Protein AF-A0A1X6WP82-F1 (afdb_monomer)

Mean predicted aligned error: 12.22 Å

Structure (mmCIF, N/CA/C/O backbone):
data_AF-A0A1X6WP82-F1
#
_entry.id   AF-A0A1X6WP82-F1
#
loop_
_atom_site.group_PDB
_atom_site.id
_atom_site.type_symbol
_atom_site.label_atom_id
_atom_site.label_alt_id
_atom_site.label_comp_id
_atom_site.label_asym_id
_atom_site.label_entity_id
_atom_site.label_seq_id
_atom_site.pdbx_PDB_ins_code
_atom_site.Cartn_x
_atom_site.Cartn_y
_atom_site.Cartn_z
_atom_site.occupancy
_atom_site.B_iso_or_equiv
_atom_site.auth_seq_id
_atom_site.auth_comp_id
_atom_site.auth_asym_id
_atom_site.auth_atom_id
_atom_site.pdbx_PDB_model_num
ATOM 1 N N . MET A 1 1 ? 28.781 9.085 -20.120 1.00 77.88 1 MET A N 1
ATOM 2 C CA . MET A 1 1 ? 27.507 8.474 -20.539 1.00 77.88 1 MET A CA 1
ATOM 3 C C . MET A 1 1 ? 26.398 9.202 -19.806 1.00 77.88 1 MET A C 1
ATOM 5 O O . MET A 1 1 ? 26.556 9.414 -18.608 1.00 77.88 1 MET A O 1
ATOM 9 N N . LYS A 1 2 ? 25.353 9.661 -20.494 1.00 87.56 2 LYS A N 1
ATOM 10 C CA . LYS A 1 2 ? 24.153 10.201 -19.834 1.00 87.56 2 LYS A CA 1
ATOM 11 C C . LYS A 1 2 ? 23.010 9.224 -20.056 1.00 87.56 2 LYS A C 1
ATOM 13 O O . LYS A 1 2 ? 22.835 8.754 -21.174 1.00 87.56 2 LYS A O 1
ATOM 18 N N . LEU A 1 3 ? 22.269 8.930 -18.998 1.00 92.25 3 LEU A N 1
ATOM 19 C CA . LEU A 1 3 ? 21.098 8.065 -19.050 1.00 92.25 3 LEU A CA 1
ATOM 20 C C . LEU A 1 3 ? 19.839 8.926 -18.975 1.00 92.25 3 LEU A C 1
ATOM 22 O O . LEU A 1 3 ? 19.787 9.887 -18.201 1.00 92.25 3 LEU A O 1
ATOM 26 N N . LYS A 1 4 ? 18.845 8.594 -19.793 1.00 92.31 4 LYS A N 1
ATOM 27 C CA . LYS A 1 4 ? 17.524 9.230 -19.809 1.00 92.31 4 LYS A CA 1
ATOM 28 C C . LYS A 1 4 ? 16.457 8.156 -19.910 1.00 92.31 4 LYS A C 1
ATOM 30 O O . LYS A 1 4 ? 16.670 7.136 -20.554 1.00 92.31 4 LYS A O 1
ATOM 35 N N . THR A 1 5 ? 15.304 8.398 -19.305 1.00 92.00 5 THR A N 1
ATOM 36 C CA . THR A 1 5 ? 14.155 7.500 -19.409 1.00 92.00 5 THR A CA 1
ATOM 37 C C . THR A 1 5 ? 13.011 8.183 -20.140 1.00 92.00 5 THR A C 1
ATOM 39 O O . THR A 1 5 ? 12.811 9.393 -20.021 1.00 92.00 5 THR A O 1
ATOM 42 N N . TYR A 1 6 ? 12.269 7.399 -20.913 1.00 88.19 6 TYR A N 1
ATOM 43 C CA . TYR A 1 6 ? 11.147 7.856 -21.720 1.00 88.19 6 TYR A CA 1
ATOM 44 C C . TYR A 1 6 ? 9.951 6.928 -21.519 1.00 88.19 6 TYR A C 1
ATOM 46 O O . TYR A 1 6 ? 10.107 5.720 -21.328 1.00 88.19 6 TYR A O 1
ATOM 54 N N . ASP A 1 7 ? 8.749 7.492 -21.593 1.00 84.00 7 ASP A N 1
ATOM 55 C CA . ASP A 1 7 ? 7.521 6.701 -21.579 1.00 84.00 7 ASP A CA 1
ATOM 56 C C . ASP A 1 7 ? 7.390 5.867 -22.861 1.00 84.00 7 ASP A C 1
ATOM 58 O O . ASP A 1 7 ? 7.925 6.214 -23.921 1.00 84.00 7 ASP A O 1
ATOM 62 N N . LEU A 1 8 ? 6.634 4.774 -22.771 1.00 82.56 8 LEU A N 1
ATOM 63 C CA . LEU A 1 8 ? 6.341 3.918 -23.918 1.00 82.56 8 LEU A CA 1
ATOM 64 C C . LEU A 1 8 ? 5.701 4.720 -25.064 1.00 82.56 8 LEU A C 1
ATOM 66 O O . LEU A 1 8 ? 4.916 5.646 -24.847 1.00 82.56 8 LEU A O 1
ATOM 70 N N . GLY A 1 9 ? 6.050 4.363 -26.301 1.00 82.94 9 GLY A N 1
ATOM 71 C CA . GLY A 1 9 ? 5.547 5.014 -27.515 1.00 82.94 9 GLY A CA 1
ATOM 72 C C . GLY A 1 9 ? 6.173 6.378 -27.834 1.00 82.94 9 GLY A C 1
ATOM 73 O O . GLY A 1 9 ? 5.810 6.982 -28.842 1.00 82.94 9 GLY A O 1
ATOM 74 N N . LYS A 1 10 ? 7.108 6.884 -27.015 1.00 88.69 10 LYS A N 1
ATOM 75 C CA . LYS A 1 10 ? 7.891 8.092 -27.345 1.00 88.69 10 LYS A CA 1
ATOM 76 C C . LYS A 1 10 ? 8.980 7.836 -28.381 1.00 88.69 10 LYS A C 1
ATOM 78 O O . LYS A 1 10 ? 9.313 8.750 -29.128 1.00 88.69 10 LYS A O 1
ATOM 83 N N . ILE A 1 11 ? 9.508 6.618 -28.407 1.00 93.94 11 ILE A N 1
ATOM 84 C CA . ILE A 1 11 ? 10.485 6.132 -29.379 1.00 93.94 11 ILE A CA 1
ATOM 85 C C . ILE A 1 11 ? 9.816 4.995 -30.156 1.00 93.94 11 ILE A C 1
ATOM 87 O O . ILE A 1 11 ? 9.075 4.203 -29.568 1.00 93.94 11 ILE A O 1
ATOM 91 N N . SER A 1 12 ? 10.016 4.968 -31.472 1.00 93.81 12 SER A N 1
ATOM 92 C CA . SER A 1 12 ? 9.455 3.927 -32.343 1.00 93.81 12 SER A CA 1
ATOM 93 C C . SER A 1 12 ? 10.158 2.583 -32.122 1.00 93.81 12 SER 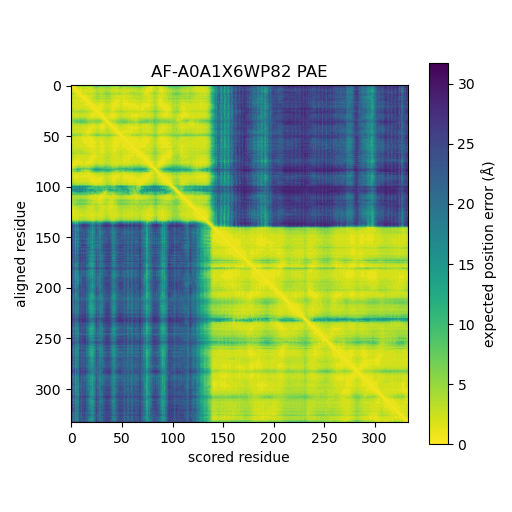A C 1
ATOM 95 O O . SER A 1 12 ? 11.323 2.565 -31.725 1.00 93.81 12 SER A O 1
ATOM 97 N N . ASP A 1 13 ? 9.464 1.464 -32.361 1.00 93.38 13 ASP A N 1
ATOM 98 C CA . ASP A 1 13 ? 10.031 0.122 -32.150 1.00 93.38 13 ASP A CA 1
ATOM 99 C C . ASP A 1 13 ? 11.318 -0.071 -32.959 1.00 93.38 13 ASP A C 1
ATOM 101 O O . ASP A 1 13 ? 12.290 -0.619 -32.451 1.00 93.38 13 ASP A O 1
ATOM 105 N N . GLU A 1 14 ? 11.366 0.456 -34.182 1.00 93.44 14 GLU A N 1
ATOM 106 C CA . GLU A 1 14 ? 12.491 0.348 -35.115 1.00 93.44 14 GLU A CA 1
ATOM 107 C C . GLU A 1 14 ? 13.781 1.007 -34.602 1.00 93.44 14 GLU A C 1
ATOM 109 O O . GLU A 1 14 ? 14.867 0.705 -35.093 1.00 93.44 14 GLU A O 1
ATOM 114 N N . GLN A 1 15 ? 13.678 1.908 -33.622 1.00 94.94 15 GLN A N 1
ATOM 115 C CA . GLN A 1 15 ? 14.822 2.576 -32.996 1.00 94.94 15 GLN A CA 1
ATOM 116 C C . GLN A 1 15 ? 15.323 1.856 -31.736 1.00 94.94 15 GLN A C 1
ATOM 118 O O . GLN A 1 15 ? 16.349 2.252 -31.183 1.00 94.94 15 GLN A O 1
ATOM 123 N N . LEU A 1 16 ? 14.607 0.835 -31.259 1.00 96.56 16 LEU A N 1
ATOM 124 C CA . LEU A 1 16 ? 14.968 0.073 -30.068 1.00 96.56 16 LEU A CA 1
ATOM 125 C C . LEU A 1 16 ? 15.900 -1.077 -30.456 1.00 96.56 16 LEU A C 1
ATOM 127 O O . LEU A 1 16 ? 15.532 -1.944 -31.251 1.00 96.56 16 LEU A O 1
ATOM 131 N N . ILE A 1 17 ? 17.105 -1.076 -29.883 1.00 96.44 17 ILE A N 1
ATOM 132 C CA . ILE A 1 17 ? 18.195 -1.983 -30.283 1.00 96.44 17 ILE A CA 1
ATOM 133 C C . ILE A 1 17 ? 18.576 -3.010 -29.213 1.00 96.44 17 ILE A C 1
ATOM 135 O O . ILE A 1 17 ? 19.392 -3.892 -29.480 1.00 96.44 17 ILE A O 1
ATOM 139 N N . ILE A 1 18 ? 18.044 -2.876 -27.996 1.00 96.25 18 ILE A N 1
ATOM 140 C CA . ILE A 1 18 ? 18.367 -3.745 -26.860 1.00 96.25 18 ILE A CA 1
ATOM 141 C C . ILE A 1 18 ? 17.155 -3.912 -25.937 1.00 96.25 18 ILE A C 1
ATOM 143 O O . ILE A 1 18 ? 16.462 -2.939 -25.615 1.00 96.25 18 ILE A O 1
ATOM 147 N N . ALA A 1 19 ? 16.893 -5.143 -25.510 1.00 97.75 19 ALA A N 1
ATOM 148 C CA . ALA A 1 19 ? 15.897 -5.463 -24.498 1.00 97.75 19 ALA A CA 1
ATOM 149 C C . ALA A 1 19 ? 16.577 -5.682 -23.142 1.00 97.75 19 ALA A C 1
ATOM 151 O O . ALA A 1 19 ? 17.618 -6.320 -23.056 1.00 97.75 19 ALA A O 1
ATOM 152 N N . MET A 1 20 ? 15.982 -5.159 -22.072 1.00 97.94 20 MET A N 1
ATOM 153 C CA . MET A 1 20 ? 16.449 -5.339 -20.695 1.00 97.94 20 MET A CA 1
ATOM 154 C C . MET A 1 20 ? 15.287 -5.846 -19.847 1.00 97.94 20 MET A C 1
ATOM 156 O O . MET A 1 20 ? 14.245 -5.192 -19.785 1.00 97.94 20 MET A O 1
ATOM 160 N N . ILE A 1 21 ? 15.432 -6.989 -19.186 1.00 98.12 21 ILE A N 1
ATOM 161 C CA . ILE A 1 21 ? 14.313 -7.681 -18.549 1.00 98.12 21 ILE A CA 1
ATOM 162 C C . ILE A 1 21 ? 14.526 -7.757 -17.042 1.00 98.12 21 ILE A C 1
ATOM 164 O O . ILE A 1 21 ? 15.330 -8.528 -16.534 1.00 98.12 21 ILE A O 1
ATOM 168 N N . VAL A 1 22 ? 13.732 -7.001 -16.291 1.00 96.31 22 VAL A N 1
ATOM 169 C CA . VAL A 1 22 ? 13.644 -7.150 -14.838 1.00 96.31 22 VAL A CA 1
ATOM 170 C C . VAL A 1 22 ? 12.752 -8.352 -14.552 1.00 96.31 22 VAL A C 1
ATOM 172 O O . VAL A 1 22 ? 11.529 -8.268 -14.659 1.00 96.31 22 VAL A O 1
ATOM 175 N N . ALA A 1 23 ? 13.363 -9.490 -14.239 1.00 96.12 23 ALA A N 1
ATOM 176 C CA . ALA A 1 23 ? 12.664 -10.759 -14.080 1.00 96.12 23 ALA A CA 1
ATOM 177 C C . ALA A 1 23 ? 12.489 -11.153 -12.606 1.00 96.12 23 ALA A C 1
ATOM 179 O O . ALA A 1 23 ? 13.361 -10.912 -11.764 1.00 96.12 23 ALA A O 1
ATOM 180 N N . LYS A 1 24 ? 11.357 -11.791 -12.298 1.00 92.69 24 LYS A N 1
ATOM 181 C CA . LYS A 1 24 ? 11.048 -12.360 -10.985 1.00 92.69 24 LYS A CA 1
ATOM 182 C C . LYS A 1 24 ? 10.628 -13.815 -11.080 1.00 92.69 24 LYS A C 1
ATOM 184 O O . LYS A 1 24 ? 10.014 -14.226 -12.057 1.00 92.69 24 LYS A O 1
ATOM 189 N N . TYR A 1 25 ? 10.950 -14.575 -10.041 1.00 93.19 25 TYR A N 1
ATOM 190 C CA . TYR A 1 25 ? 10.474 -15.937 -9.841 1.00 93.19 25 TYR A CA 1
ATOM 191 C C . TYR A 1 25 ? 10.140 -16.147 -8.368 1.00 93.19 25 TYR A C 1
ATOM 193 O O . TYR A 1 25 ? 10.996 -15.968 -7.495 1.00 93.19 25 TYR A O 1
ATOM 201 N N . LYS A 1 26 ? 8.886 -16.517 -8.077 1.00 83.94 26 LYS A N 1
ATOM 202 C CA . LYS A 1 26 ? 8.390 -16.740 -6.703 1.00 83.94 26 LYS A CA 1
ATOM 203 C C . LYS A 1 26 ? 8.701 -15.557 -5.772 1.00 83.94 26 LYS A C 1
ATOM 205 O O . LYS A 1 26 ? 9.071 -15.739 -4.615 1.00 83.94 26 LYS A O 1
ATOM 210 N N . GLY A 1 27 ? 8.574 -14.337 -6.299 1.00 77.94 27 GLY A N 1
ATOM 211 C CA . GLY A 1 27 ? 8.807 -13.092 -5.564 1.00 77.94 27 GLY A CA 1
ATOM 212 C C . GLY A 1 27 ? 10.271 -12.661 -5.417 1.00 77.94 27 GLY A C 1
ATOM 213 O O . GLY A 1 27 ? 10.505 -11.582 -4.872 1.00 77.94 27 GLY A O 1
ATOM 214 N N . ARG A 1 28 ? 11.233 -13.440 -5.924 1.00 85.44 28 ARG A N 1
ATOM 215 C CA . ARG A 1 28 ? 12.675 -13.139 -5.886 1.00 85.44 28 ARG A CA 1
ATOM 216 C C . ARG A 1 28 ? 13.139 -12.598 -7.237 1.00 85.44 28 ARG A C 1
ATOM 218 O O . ARG A 1 28 ? 12.621 -13.023 -8.266 1.00 85.44 28 ARG A O 1
ATOM 225 N N . ASN A 1 29 ? 14.103 -11.684 -7.242 1.00 92.69 29 ASN A N 1
ATOM 226 C CA . ASN A 1 29 ? 14.712 -11.146 -8.457 1.00 92.69 29 ASN A CA 1
ATOM 227 C C . ASN A 1 29 ? 15.597 -12.206 -9.122 1.00 92.69 29 ASN A C 1
ATOM 229 O O . ASN A 1 29 ? 16.333 -12.919 -8.434 1.00 92.69 29 ASN A O 1
ATOM 233 N N . VAL A 1 30 ? 15.524 -12.288 -10.447 1.00 96.19 30 VAL A N 1
ATOM 234 C CA . VAL A 1 30 ? 16.324 -13.197 -11.272 1.00 96.19 30 VAL A CA 1
ATOM 235 C C . VAL A 1 30 ? 17.472 -12.412 -11.895 1.00 96.19 30 VAL A C 1
ATOM 237 O O . VAL A 1 30 ? 17.242 -11.399 -12.554 1.00 96.19 30 VAL A O 1
ATOM 240 N N . TYR A 1 31 ? 18.694 -12.896 -11.695 1.00 96.44 31 TYR A N 1
ATOM 241 C CA . TYR A 1 31 ? 19.896 -12.360 -12.327 1.00 96.44 31 TYR A CA 1
ATOM 242 C C . TYR A 1 31 ? 20.669 -13.476 -13.018 1.00 96.44 31 TYR A C 1
ATOM 244 O O . TYR A 1 31 ? 20.627 -14.629 -12.583 1.00 96.44 31 TYR A O 1
ATOM 252 N N . VAL A 1 32 ? 21.403 -13.108 -14.058 1.00 94.88 32 VAL A N 1
ATOM 253 C CA . VAL A 1 32 ? 22.262 -14.004 -14.832 1.00 94.88 32 VAL A CA 1
ATOM 254 C C . VAL A 1 32 ? 23.717 -13.587 -14.687 1.00 94.88 32 VAL A C 1
ATOM 256 O O . VAL A 1 32 ? 24.029 -12.428 -14.382 1.00 94.88 32 VAL A O 1
ATOM 259 N N . ARG A 1 33 ? 24.622 -14.546 -14.872 1.00 93.81 33 ARG A N 1
ATOM 260 C CA . ARG A 1 33 ? 26.056 -14.287 -14.969 1.00 93.81 33 ARG A CA 1
ATOM 261 C C . ARG A 1 33 ? 26.664 -15.087 -16.111 1.00 93.81 33 ARG A C 1
ATOM 263 O O . ARG A 1 33 ? 26.609 -16.316 -16.136 1.00 93.81 33 ARG A O 1
ATOM 270 N N . HIS A 1 34 ? 27.321 -14.360 -17.004 1.00 90.25 34 HIS A N 1
ATOM 271 C CA . HIS A 1 34 ? 28.101 -14.915 -18.100 1.00 90.25 34 HIS A CA 1
ATOM 272 C C . HIS A 1 34 ? 29.359 -15.644 -17.599 1.00 90.25 34 HIS A C 1
ATOM 274 O O . HIS A 1 34 ? 29.960 -15.242 -16.595 1.00 90.25 34 HIS A O 1
ATOM 280 N N . LYS A 1 35 ? 29.818 -16.665 -18.331 1.00 87.81 35 LYS A N 1
ATOM 281 C CA . LYS A 1 35 ? 31.022 -17.462 -17.996 1.00 87.81 35 LYS A CA 1
ATOM 282 C C . LYS A 1 35 ? 32.289 -16.640 -17.819 1.00 87.81 35 LYS A C 1
ATOM 284 O O . LYS A 1 35 ? 33.062 -16.866 -16.892 1.00 87.81 35 LYS A O 1
ATOM 289 N N . ASP A 1 36 ? 32.446 -15.633 -18.664 1.00 89.19 36 ASP A N 1
ATOM 290 C CA . ASP A 1 36 ? 33.607 -14.738 -18.655 1.00 89.19 36 ASP A CA 1
ATOM 291 C C . ASP A 1 36 ? 33.508 -13.592 -17.633 1.00 89.19 36 ASP A C 1
ATOM 293 O O . ASP A 1 36 ? 34.370 -12.709 -17.597 1.00 89.19 36 ASP A O 1
ATOM 297 N N . ARG A 1 37 ? 32.455 -13.557 -16.803 1.00 87.88 37 ARG A N 1
ATOM 298 C CA . ARG A 1 37 ? 32.192 -12.464 -15.859 1.00 87.88 37 ARG A CA 1
ATOM 299 C C . ARG A 1 37 ? 32.114 -12.963 -14.418 1.00 87.88 37 ARG A C 1
ATOM 301 O O . ARG A 1 37 ? 31.684 -14.072 -14.112 1.00 87.88 37 ARG A O 1
ATOM 308 N N . THR A 1 38 ? 32.512 -12.079 -13.504 1.00 89.19 38 THR A N 1
ATOM 309 C CA . THR A 1 38 ? 32.373 -12.252 -12.042 1.00 89.19 38 THR A CA 1
ATOM 310 C C . THR A 1 38 ? 31.279 -11.355 -11.454 1.00 89.19 38 THR A C 1
ATOM 312 O O . THR A 1 38 ? 31.131 -11.246 -10.238 1.00 89.19 38 THR A O 1
ATOM 315 N N . THR A 1 39 ? 30.534 -10.681 -12.328 1.00 93.56 39 THR A N 1
ATOM 316 C CA . THR A 1 39 ? 29.473 -9.722 -12.025 1.00 93.56 39 THR A CA 1
ATOM 317 C C . THR A 1 39 ? 28.147 -10.231 -12.566 1.00 93.56 39 THR A C 1
ATOM 319 O O . THR A 1 39 ? 28.133 -11.013 -13.512 1.00 93.56 39 THR A O 1
ATOM 322 N N . PHE A 1 40 ? 27.047 -9.781 -11.970 1.00 93.88 40 PHE A N 1
ATOM 323 C CA . PHE A 1 40 ? 25.696 -10.177 -12.361 1.00 93.88 40 PHE A CA 1
ATOM 324 C C . PHE A 1 40 ? 24.999 -9.088 -13.167 1.00 93.88 40 PHE A C 1
ATOM 326 O O . PHE A 1 40 ? 25.284 -7.894 -13.017 1.00 93.88 40 PHE A O 1
ATOM 333 N N . GLU A 1 41 ? 24.029 -9.491 -13.970 1.00 94.31 41 GLU A N 1
ATOM 334 C CA . GLU A 1 41 ? 23.153 -8.586 -14.701 1.00 94.31 41 GLU A CA 1
ATOM 335 C C . GLU A 1 41 ? 21.721 -9.111 -14.754 1.00 94.31 41 GLU A C 1
ATOM 337 O O . GLU A 1 41 ? 21.433 -10.251 -14.388 1.00 94.31 41 GLU A O 1
ATOM 342 N N . ILE A 1 42 ? 20.804 -8.223 -15.123 1.00 96.12 42 ILE A N 1
ATOM 343 C CA . ILE A 1 42 ? 19.454 -8.642 -15.491 1.00 96.12 42 ILE A CA 1
ATOM 344 C C . ILE A 1 42 ? 19.512 -9.285 -16.880 1.00 96.12 42 ILE A C 1
ATOM 346 O O . ILE A 1 42 ? 20.349 -8.847 -17.672 1.00 96.12 42 ILE A O 1
ATOM 350 N N . PRO A 1 43 ? 18.629 -10.248 -17.186 1.00 96.31 43 PRO A N 1
ATOM 351 C CA . PRO A 1 43 ? 18.563 -10.813 -18.522 1.00 96.31 43 PRO A CA 1
ATOM 352 C C . PRO A 1 43 ? 18.320 -9.745 -19.587 1.00 96.31 43 PRO A C 1
ATOM 354 O O . PRO A 1 43 ? 17.571 -8.787 -19.345 1.00 96.31 43 PRO A O 1
ATOM 357 N N . GLY A 1 44 ? 18.900 -9.917 -20.765 1.00 95.50 44 GLY A N 1
ATOM 358 C CA . GLY A 1 44 ? 18.670 -9.042 -21.902 1.00 95.50 44 GLY A CA 1
ATOM 359 C C . GLY A 1 44 ? 19.811 -9.007 -22.902 1.00 95.50 44 GLY A C 1
ATOM 360 O O . GLY A 1 44 ? 20.966 -9.245 -22.578 1.00 95.50 44 GLY A O 1
ATOM 361 N N . GLY A 1 45 ? 19.477 -8.591 -24.116 1.00 94.62 45 GLY A N 1
ATOM 362 C CA . GLY A 1 45 ? 20.414 -8.593 -25.222 1.00 94.62 45 GLY A CA 1
ATOM 363 C C . GLY A 1 45 ? 19.923 -7.775 -26.402 1.00 94.62 45 GLY A C 1
ATOM 364 O O . GLY A 1 45 ? 18.929 -7.038 -26.329 1.00 94.62 45 GLY A O 1
ATOM 365 N N . HIS A 1 46 ? 20.706 -7.828 -27.472 1.00 96.69 46 HIS A N 1
ATOM 366 C CA . HIS A 1 46 ? 20.487 -7.013 -28.655 1.00 96.69 46 HIS A CA 1
ATOM 367 C C . HIS A 1 46 ? 19.385 -7.585 -29.541 1.00 96.69 46 HIS A C 1
ATOM 369 O O . HIS A 1 46 ? 19.226 -8.792 -29.690 1.00 96.69 46 HIS A O 1
ATOM 375 N N . ARG A 1 47 ? 18.656 -6.677 -30.187 1.00 96.56 47 ARG A N 1
ATOM 376 C CA . ARG A 1 47 ? 17.649 -7.033 -31.182 1.00 96.56 47 ARG A CA 1
ATOM 377 C C . ARG A 1 47 ? 18.299 -7.651 -32.421 1.00 96.56 47 ARG A C 1
ATOM 379 O O . ARG A 1 47 ? 19.210 -7.065 -33.011 1.00 96.56 47 ARG A O 1
ATOM 386 N N . GLU A 1 48 ? 17.754 -8.772 -32.865 1.00 96.06 48 GLU A N 1
ATOM 387 C CA . GLU A 1 48 ? 18.095 -9.433 -34.119 1.00 96.06 48 GLU A CA 1
ATOM 388 C C . GLU A 1 48 ? 17.297 -8.887 -35.323 1.00 96.06 48 GLU A C 1
ATOM 390 O O . GLU A 1 48 ? 16.253 -8.238 -35.180 1.00 96.06 48 GLU A O 1
ATOM 395 N N . PRO A 1 49 ? 17.753 -9.131 -36.565 1.00 93.31 49 PRO A N 1
ATOM 396 C CA . PRO A 1 49 ? 16.987 -8.763 -37.750 1.00 93.31 49 PRO A CA 1
ATOM 397 C C . PRO A 1 49 ? 15.618 -9.462 -37.812 1.00 93.31 49 PRO A C 1
ATOM 399 O O . PRO A 1 49 ? 15.533 -10.685 -37.772 1.00 93.31 49 PRO A O 1
ATOM 402 N N . ASN A 1 50 ? 14.562 -8.684 -38.070 1.00 92.25 50 ASN A N 1
ATOM 403 C CA . ASN A 1 50 ? 13.172 -9.136 -38.270 1.00 92.25 50 ASN A CA 1
ATOM 404 C C . ASN A 1 50 ? 12.410 -9.621 -37.024 1.00 92.25 50 ASN A C 1
ATOM 406 O O . ASN A 1 50 ? 11.351 -10.224 -37.185 1.00 92.25 50 ASN A O 1
ATOM 410 N N . GLU A 1 51 ? 12.874 -9.320 -35.813 1.00 96.69 51 GLU A N 1
ATOM 411 C CA . GLU A 1 51 ? 12.059 -9.452 -34.595 1.00 96.69 51 GLU A CA 1
ATOM 412 C C . GLU A 1 51 ? 11.628 -8.073 -34.085 1.00 96.69 51 GLU A C 1
ATOM 414 O O . GLU A 1 51 ? 12.291 -7.075 -34.359 1.00 96.69 51 GLU A O 1
ATOM 419 N N . THR A 1 52 ? 10.514 -7.984 -33.368 1.00 97.31 52 THR A N 1
ATOM 420 C CA . THR A 1 52 ? 10.121 -6.814 -32.562 1.00 97.31 52 THR A CA 1
ATOM 421 C C . THR A 1 52 ? 10.943 -6.743 -31.276 1.00 97.31 52 THR A C 1
ATOM 423 O O . THR A 1 52 ? 11.525 -7.741 -30.844 1.00 97.31 52 THR A O 1
ATOM 426 N N . ILE A 1 53 ? 10.960 -5.591 -30.595 1.00 97.94 53 ILE A N 1
ATOM 427 C CA . ILE A 1 53 ? 11.682 -5.495 -29.316 1.00 97.94 53 ILE A CA 1
ATOM 428 C C . ILE A 1 53 ? 11.092 -6.414 -28.228 1.00 97.94 53 ILE A C 1
ATOM 430 O O . ILE A 1 53 ? 11.797 -6.842 -27.317 1.00 97.94 53 ILE A O 1
ATOM 434 N N . GLU A 1 54 ? 9.797 -6.735 -28.311 1.00 97.50 54 GLU A N 1
ATOM 435 C CA . GLU A 1 54 ? 9.147 -7.675 -27.394 1.00 97.50 54 GLU A CA 1
ATOM 436 C C . GLU A 1 54 ? 9.520 -9.133 -27.697 1.00 97.50 54 GLU A C 1
ATOM 438 O O . GLU A 1 54 ? 9.706 -9.917 -26.767 1.00 97.50 54 GLU A O 1
ATOM 443 N N . GLU A 1 55 ? 9.645 -9.505 -28.972 1.00 98.06 55 GLU A N 1
ATOM 444 C CA . GLU A 1 55 ? 10.139 -10.830 -29.374 1.00 98.06 55 GLU A CA 1
ATOM 445 C C . GLU A 1 55 ? 11.592 -11.032 -28.933 1.00 98.06 55 GLU A C 1
ATOM 447 O O . GLU A 1 55 ? 11.874 -12.047 -28.297 1.00 98.06 55 GLU A O 1
ATOM 452 N N . CYS A 1 56 ? 12.446 -10.018 -29.124 1.00 98.19 56 CYS A N 1
ATOM 453 C CA . CYS A 1 56 ? 13.806 -9.968 -28.577 1.00 98.19 56 CYS A CA 1
ATOM 454 C C . CYS A 1 56 ? 13.799 -10.228 -27.065 1.00 98.19 56 CYS A C 1
ATOM 456 O O . CYS A 1 56 ? 14.437 -11.156 -26.581 1.00 98.19 56 CYS A O 1
ATOM 458 N N . ALA A 1 57 ? 12.992 -9.479 -26.306 1.00 98.06 57 ALA A N 1
ATOM 459 C CA . ALA A 1 57 ? 12.932 -9.628 -24.854 1.00 98.06 57 ALA A CA 1
ATOM 460 C C . ALA A 1 57 ? 12.515 -11.036 -24.398 1.00 98.06 57 ALA A C 1
ATOM 462 O O . ALA A 1 57 ? 13.010 -11.529 -23.384 1.00 98.06 57 ALA A O 1
ATOM 463 N N . LYS A 1 58 ? 11.594 -11.683 -25.125 1.00 97.88 58 LYS A N 1
ATOM 464 C CA . LYS A 1 58 ? 11.168 -13.062 -24.843 1.00 97.88 58 LYS A CA 1
ATOM 465 C C . LYS A 1 58 ? 12.287 -14.052 -25.140 1.00 97.88 58 LYS A C 1
ATOM 467 O O . LYS A 1 58 ? 12.534 -14.917 -24.305 1.00 97.88 58 LYS A O 1
ATOM 472 N N . ARG A 1 59 ? 12.936 -13.919 -26.297 1.00 96.69 59 ARG A N 1
ATOM 473 C CA . ARG A 1 59 ? 14.044 -14.775 -26.729 1.00 96.69 59 ARG A CA 1
ATOM 474 C C . ARG A 1 59 ? 15.208 -14.703 -25.739 1.00 96.69 59 ARG A C 1
ATOM 476 O O . ARG A 1 59 ? 15.546 -15.727 -25.158 1.00 96.69 59 ARG A O 1
ATOM 483 N N . GLU A 1 60 ? 15.696 -13.500 -25.441 1.00 97.00 60 GLU A N 1
ATOM 484 C CA . GLU A 1 60 ? 16.793 -13.265 -24.488 1.00 97.00 60 GLU A CA 1
ATOM 485 C C . GLU A 1 60 ? 16.467 -13.821 -23.094 1.00 97.00 60 GLU A C 1
ATOM 487 O O . GLU A 1 60 ? 17.269 -14.512 -22.472 1.00 97.00 60 GLU A O 1
ATOM 492 N N . LEU A 1 61 ? 15.239 -13.602 -22.603 1.00 96.69 61 LEU A N 1
ATOM 493 C CA . LEU A 1 61 ? 14.826 -14.161 -21.316 1.00 96.69 61 LEU A CA 1
ATOM 494 C C . LEU A 1 61 ? 14.894 -15.696 -21.316 1.00 96.69 61 LEU A C 1
ATOM 496 O O . LEU A 1 61 ? 15.332 -16.287 -20.329 1.00 96.69 61 LEU A O 1
ATOM 500 N N . MET A 1 62 ? 14.448 -16.342 -22.393 1.00 95.06 62 MET A N 1
ATOM 501 C CA . MET A 1 62 ? 14.482 -17.800 -22.528 1.00 95.06 62 MET A CA 1
ATOM 502 C C . MET A 1 62 ? 15.916 -18.326 -22.625 1.00 95.06 62 MET A C 1
ATOM 504 O O . MET A 1 62 ? 16.249 -19.286 -21.933 1.00 95.06 62 MET A O 1
ATOM 508 N N . GLU A 1 63 ? 16.750 -17.698 -23.449 1.00 92.94 63 GLU A N 1
ATOM 509 C CA . GLU A 1 63 ? 18.130 -18.106 -23.729 1.00 92.94 63 GLU A CA 1
ATOM 510 C C . GLU A 1 63 ? 19.022 -17.977 -22.486 1.00 92.94 63 GLU A C 1
ATOM 512 O O . GLU A 1 63 ? 19.680 -18.941 -22.072 1.00 92.94 63 GLU A O 1
ATOM 517 N N . GLU A 1 64 ? 18.970 -16.827 -21.814 1.00 94.25 64 GLU A N 1
ATOM 518 C CA . GLU A 1 64 ? 19.883 -16.535 -20.710 1.00 94.25 64 GLU A CA 1
ATOM 519 C C . GLU A 1 64 ? 19.451 -17.151 -19.374 1.00 94.25 64 GLU A C 1
ATOM 521 O O . GLU A 1 64 ? 20.289 -17.420 -18.511 1.00 94.25 64 GLU A O 1
ATOM 526 N N . THR A 1 65 ? 18.145 -17.374 -19.172 1.00 93.94 65 THR A N 1
ATOM 527 C CA . THR A 1 65 ? 17.623 -17.893 -17.892 1.00 93.94 65 THR A CA 1
ATOM 528 C C . THR A 1 65 ? 17.083 -19.313 -17.958 1.00 93.94 65 THR A C 1
ATOM 530 O O . THR A 1 65 ? 16.892 -19.936 -16.913 1.00 93.94 65 THR A O 1
ATOM 533 N N . GLY A 1 66 ? 16.794 -19.829 -19.154 1.00 94.00 66 GLY A N 1
ATOM 534 C CA . GLY A 1 66 ? 16.101 -21.101 -19.341 1.00 94.00 66 GLY A CA 1
ATOM 535 C C . GLY A 1 66 ? 14.597 -21.039 -19.053 1.00 94.00 66 GLY A C 1
ATOM 536 O O . GLY A 1 66 ? 13.966 -22.093 -18.950 1.00 94.00 66 GLY A O 1
ATOM 537 N N . ALA A 1 67 ? 13.999 -19.853 -18.885 1.00 95.50 67 ALA A N 1
ATOM 538 C CA . ALA A 1 67 ? 12.565 -19.703 -18.633 1.00 95.50 67 ALA A CA 1
ATOM 539 C C . ALA A 1 67 ? 11.727 -20.271 -19.792 1.00 95.50 67 ALA A C 1
ATOM 541 O O . ALA A 1 67 ? 12.006 -20.010 -20.956 1.00 95.50 67 ALA A O 1
ATOM 542 N N . ILE A 1 68 ? 10.667 -21.021 -19.480 1.00 95.06 68 ILE A N 1
ATOM 543 C CA . ILE A 1 68 ? 9.768 -21.619 -20.491 1.00 95.06 68 ILE A CA 1
ATOM 544 C C . ILE A 1 68 ? 8.309 -21.210 -20.323 1.00 95.06 68 ILE A C 1
ATOM 546 O O . ILE A 1 68 ? 7.523 -21.302 -21.266 1.00 95.06 68 ILE A O 1
ATOM 550 N N . LYS A 1 69 ? 7.942 -20.737 -19.132 1.00 96.31 69 LYS A N 1
ATOM 551 C CA . LYS A 1 69 ? 6.607 -20.223 -18.846 1.00 96.31 69 LYS A CA 1
ATOM 552 C C . LYS A 1 69 ? 6.728 -18.942 -18.044 1.00 96.31 69 LYS A C 1
ATOM 554 O O . LYS A 1 69 ? 7.275 -18.953 -16.943 1.00 96.31 69 LYS A O 1
ATOM 559 N N . PHE A 1 70 ? 6.238 -17.845 -18.604 1.00 97.12 70 PHE A N 1
ATOM 560 C CA . PHE A 1 70 ? 6.335 -16.524 -17.999 1.00 97.12 70 PHE A CA 1
ATOM 561 C C . PHE A 1 70 ? 5.325 -15.553 -18.613 1.00 97.12 70 PHE A C 1
ATOM 563 O O . PHE A 1 70 ? 4.826 -15.755 -19.723 1.00 97.12 70 PHE A O 1
ATOM 570 N N . THR A 1 71 ? 5.061 -14.466 -17.896 1.00 91.94 71 THR A N 1
ATOM 571 C CA . THR A 1 71 ? 4.429 -13.263 -18.449 1.00 91.94 71 THR A CA 1
ATOM 572 C C . THR A 1 71 ? 5.476 -12.170 -18.585 1.00 91.94 71 THR A C 1
ATOM 574 O O . THR A 1 71 ? 6.371 -12.072 -17.750 1.00 91.94 71 THR A O 1
ATOM 577 N N . ILE A 1 72 ? 5.373 -11.343 -19.624 1.00 93.88 72 ILE A N 1
ATOM 578 C CA . ILE A 1 72 ? 6.272 -10.211 -19.849 1.00 93.88 72 ILE A CA 1
ATOM 579 C C . ILE A 1 72 ? 5.463 -8.990 -20.277 1.00 93.88 72 ILE A C 1
ATOM 581 O O . ILE A 1 72 ? 4.479 -9.115 -21.007 1.00 93.88 72 ILE A O 1
ATOM 585 N N . LYS A 1 73 ? 5.844 -7.809 -19.793 1.00 89.31 73 LYS A N 1
ATOM 586 C CA . LYS A 1 73 ? 5.218 -6.539 -20.175 1.00 89.31 73 LYS A CA 1
ATOM 587 C C . LYS A 1 73 ? 6.258 -5.425 -20.301 1.00 89.31 73 LYS A C 1
ATOM 589 O O . LYS A 1 73 ? 7.198 -5.397 -19.502 1.00 89.31 73 LYS A O 1
ATOM 594 N N . PRO A 1 74 ? 6.091 -4.492 -21.250 1.00 90.75 74 PRO A N 1
ATOM 595 C CA . PRO A 1 74 ? 6.963 -3.330 -21.356 1.00 90.75 74 PRO A CA 1
ATOM 596 C C . PRO A 1 74 ? 6.738 -2.373 -20.177 1.00 90.75 74 PRO A C 1
ATOM 598 O O . PRO A 1 74 ? 5.620 -2.261 -19.665 1.00 90.75 74 PRO A O 1
ATOM 601 N N . LEU A 1 75 ? 7.796 -1.686 -19.743 1.00 87.69 75 LEU A N 1
ATOM 602 C CA . LEU A 1 75 ? 7.746 -0.684 -18.673 1.00 87.69 75 LEU A CA 1
ATOM 603 C C . LEU A 1 75 ? 8.041 0.718 -19.205 1.00 87.69 75 LEU A C 1
ATOM 605 O O . LEU A 1 75 ? 7.154 1.565 -19.227 1.00 87.69 75 LEU A O 1
ATOM 609 N N . PHE A 1 76 ? 9.275 0.958 -19.643 1.00 93.56 76 PHE A N 1
ATOM 610 C CA . PHE A 1 76 ? 9.749 2.253 -20.130 1.00 93.56 76 PHE A CA 1
ATOM 611 C C . PHE A 1 76 ? 10.945 2.061 -21.068 1.00 93.56 76 PHE A C 1
ATOM 613 O O . PHE A 1 76 ? 11.473 0.957 -21.210 1.00 93.56 76 PHE A O 1
ATOM 620 N N . ILE A 1 77 ? 11.377 3.144 -21.705 1.00 95.81 77 ILE A N 1
ATOM 621 C CA . ILE A 1 77 ? 12.505 3.166 -22.639 1.00 95.81 77 ILE A CA 1
ATOM 622 C C . ILE A 1 77 ? 13.687 3.858 -21.958 1.00 95.81 77 ILE A C 1
ATOM 624 O O . ILE A 1 77 ? 13.514 4.895 -21.316 1.00 95.81 77 ILE A O 1
ATOM 628 N N . LEU A 1 78 ? 14.883 3.290 -22.084 1.00 95.75 78 LEU A N 1
ATOM 629 C CA . LEU A 1 78 ? 16.138 3.841 -21.583 1.00 95.75 78 LEU A CA 1
ATOM 630 C C . LEU A 1 78 ? 16.984 4.317 -22.768 1.00 95.75 78 LEU A C 1
ATOM 632 O O . LEU A 1 78 ? 17.347 3.524 -23.633 1.00 95.75 78 LEU A O 1
ATOM 636 N N . GLY A 1 79 ? 17.297 5.609 -22.795 1.00 95.12 79 GLY A N 1
ATOM 637 C CA . GLY A 1 79 ? 18.260 6.204 -23.713 1.00 95.12 79 GLY A CA 1
ATOM 638 C C . GLY A 1 79 ? 19.644 6.282 -23.081 1.00 95.12 79 GLY A C 1
ATOM 639 O O . GLY A 1 79 ? 19.794 6.729 -21.936 1.00 95.12 79 GLY A O 1
ATOM 640 N N . VAL A 1 80 ? 20.655 5.864 -23.836 1.00 91.81 80 VAL A N 1
ATOM 641 C CA . VAL A 1 80 ? 22.064 5.904 -23.451 1.00 91.81 80 VAL A CA 1
ATOM 642 C C . VAL A 1 80 ? 22.800 6.846 -24.396 1.00 91.81 80 VAL A C 1
ATOM 644 O O . VAL A 1 80 ? 23.091 6.508 -25.537 1.00 91.81 80 VAL A O 1
ATOM 647 N N . GLU A 1 81 ? 23.120 8.046 -23.915 1.00 90.44 81 GLU A N 1
ATOM 648 C CA . GLU A 1 81 ? 23.822 9.066 -24.696 1.00 90.44 81 GLU A CA 1
ATOM 649 C C . GLU A 1 81 ? 25.343 8.953 -24.493 1.00 90.44 81 GLU A C 1
ATOM 651 O O . GLU A 1 81 ? 25.873 9.119 -23.375 1.00 90.44 81 GLU A O 1
ATOM 656 N N . LYS A 1 82 ? 26.063 8.718 -25.593 1.00 84.94 82 LYS A N 1
ATOM 657 C CA . LYS A 1 82 ? 27.526 8.679 -25.669 1.00 84.94 82 LYS A CA 1
ATOM 658 C C . LYS A 1 82 ? 27.998 9.497 -26.872 1.00 84.94 82 LYS A C 1
ATOM 660 O O . LYS A 1 82 ? 27.605 9.246 -28.000 1.00 84.94 82 LYS A O 1
ATOM 665 N N . GLU A 1 83 ? 28.840 10.501 -26.616 1.00 81.69 83 GLU A N 1
ATOM 666 C CA . GLU A 1 83 ? 29.461 11.343 -27.661 1.00 81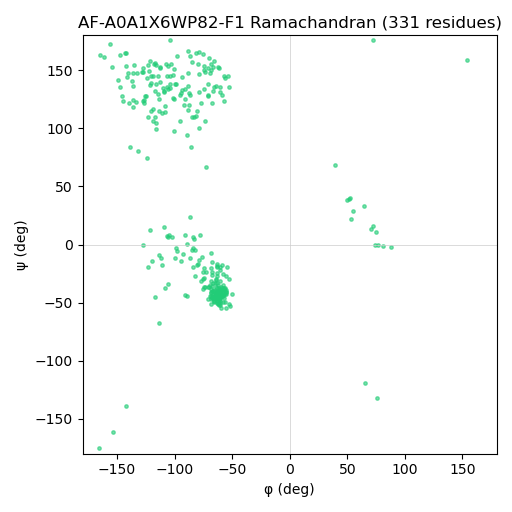.69 83 GLU A CA 1
ATOM 667 C C . GLU A 1 83 ? 28.461 12.018 -28.627 1.00 81.69 83 GLU A C 1
ATOM 669 O O . GLU A 1 83 ? 28.790 12.329 -29.766 1.00 81.69 83 GLU A O 1
ATOM 674 N N . GLY A 1 84 ? 27.241 12.298 -28.153 1.00 76.94 84 GLY A N 1
ATOM 675 C CA . GLY A 1 84 ? 26.186 12.954 -28.935 1.00 76.94 84 GLY A CA 1
ATOM 676 C C . GLY A 1 84 ? 25.299 12.002 -29.743 1.00 76.94 84 GLY A C 1
ATOM 677 O O . GLY A 1 84 ? 24.349 12.470 -30.366 1.00 76.94 84 GLY A O 1
ATOM 678 N N . LEU A 1 85 ? 25.569 10.695 -29.702 1.00 76.25 85 LEU A N 1
ATOM 679 C CA . LEU A 1 85 ? 24.684 9.645 -30.204 1.00 76.25 85 LEU A CA 1
ATOM 680 C C . LEU A 1 85 ? 23.912 9.035 -29.031 1.00 76.25 85 LEU A C 1
ATOM 682 O O . LEU A 1 85 ? 24.478 8.837 -27.954 1.00 76.25 85 LEU A O 1
ATOM 686 N N . GLU A 1 86 ? 22.622 8.780 -29.228 1.00 86.50 86 GLU A N 1
ATOM 687 C CA . GLU A 1 86 ? 21.750 8.175 -28.222 1.00 86.50 86 GLU A CA 1
ATOM 688 C C . GLU A 1 86 ? 21.203 6.854 -28.759 1.00 86.50 86 GLU A C 1
ATOM 690 O O . GLU A 1 86 ? 20.488 6.838 -29.761 1.00 86.50 86 GLU A O 1
ATOM 695 N N . ASP A 1 87 ? 21.563 5.765 -28.084 1.00 93.31 87 ASP A N 1
ATOM 696 C CA . ASP A 1 87 ? 21.018 4.434 -28.333 1.00 93.31 87 ASP A CA 1
ATOM 697 C C . ASP A 1 87 ? 19.832 4.186 -27.401 1.00 93.31 87 ASP A C 1
ATOM 699 O O . ASP A 1 87 ? 19.848 4.614 -26.241 1.00 93.31 87 ASP A O 1
ATOM 703 N N . TYR A 1 88 ? 18.811 3.476 -27.883 1.00 96.19 88 TYR A N 1
ATOM 704 C CA . TYR A 1 88 ? 17.595 3.219 -27.116 1.00 96.19 88 TYR A CA 1
ATOM 705 C C . TYR A 1 88 ? 17.395 1.730 -26.853 1.00 96.19 88 TYR A C 1
ATOM 707 O O . TYR A 1 88 ? 17.439 0.900 -27.761 1.00 96.19 88 TYR A O 1
ATOM 715 N N . GLY A 1 89 ? 17.111 1.406 -25.596 1.00 96.50 89 GLY A N 1
ATOM 716 C CA . GLY A 1 89 ? 16.672 0.085 -25.175 1.00 96.50 89 GLY A CA 1
ATOM 717 C C . GLY A 1 89 ? 15.336 0.131 -24.457 1.00 96.50 89 GLY A C 1
ATOM 718 O O . GLY A 1 89 ? 14.981 1.148 -23.861 1.00 96.50 89 GLY A O 1
ATOM 719 N N . GLN A 1 90 ? 14.595 -0.970 -24.482 1.00 97.38 90 GLN A N 1
ATOM 720 C CA . GLN A 1 90 ? 13.336 -1.080 -23.750 1.00 97.38 90 GLN A CA 1
ATOM 721 C C . GLN A 1 90 ? 13.493 -1.960 -22.519 1.00 97.38 90 GLN A C 1
ATOM 723 O O . GLN A 1 90 ? 14.050 -3.055 -22.582 1.00 97.38 90 GLN A O 1
ATOM 728 N N . VAL A 1 91 ? 12.969 -1.470 -21.398 1.00 97.38 91 VAL A N 1
ATOM 729 C CA . VAL A 1 91 ? 12.927 -2.199 -20.135 1.00 97.38 91 VAL A CA 1
ATOM 730 C C . VAL A 1 91 ? 11.586 -2.912 -20.012 1.00 97.38 91 VAL A C 1
ATOM 732 O O . VAL A 1 91 ? 10.524 -2.304 -20.177 1.00 97.38 91 VAL A O 1
ATOM 735 N N . PHE A 1 92 ? 11.635 -4.195 -19.684 1.00 96.69 92 PHE A N 1
ATOM 736 C CA . PHE A 1 92 ? 10.487 -5.063 -19.463 1.00 96.69 92 PHE A CA 1
ATOM 737 C C . PHE A 1 92 ? 10.454 -5.565 -18.019 1.00 96.69 92 PHE A C 1
ATOM 739 O O . PHE A 1 92 ? 11.480 -5.643 -17.347 1.00 96.69 92 PHE A O 1
ATOM 746 N N . MET A 1 93 ? 9.263 -5.934 -17.550 1.00 94.62 93 MET A N 1
ATOM 747 C CA . MET A 1 93 ? 9.079 -6.740 -16.343 1.00 94.62 93 MET A CA 1
ATOM 748 C C . MET A 1 93 ? 8.612 -8.125 -16.760 1.00 94.62 93 MET A C 1
ATOM 750 O O . MET A 1 93 ? 7.632 -8.222 -17.506 1.00 94.62 93 MET A O 1
ATOM 754 N N . ALA A 1 94 ? 9.249 -9.164 -16.230 1.00 95.25 94 ALA A N 1
ATOM 755 C CA . ALA A 1 94 ? 8.816 -10.540 -16.409 1.00 95.25 94 ALA A CA 1
ATOM 756 C C . ALA A 1 94 ? 8.521 -11.220 -15.068 1.00 95.25 94 ALA A C 1
ATOM 758 O O . ALA A 1 94 ? 9.285 -11.084 -14.115 1.00 95.25 94 ALA A O 1
ATOM 759 N N . GLU A 1 95 ? 7.428 -11.978 -15.008 1.00 93.38 95 GLU A N 1
ATOM 760 C CA . GLU A 1 95 ? 7.164 -12.929 -13.925 1.00 93.38 95 GLU A CA 1
ATOM 761 C C . GLU A 1 95 ? 7.262 -14.334 -14.510 1.00 93.38 95 GLU A C 1
ATOM 763 O O . GLU A 1 95 ? 6.462 -14.714 -15.371 1.00 93.38 95 GLU A O 1
ATOM 768 N N . ILE A 1 96 ? 8.274 -15.074 -14.070 1.00 96.06 96 ILE A N 1
ATOM 769 C CA . ILE A 1 96 ? 8.553 -16.439 -14.493 1.00 96.06 96 ILE A CA 1
ATOM 770 C C . ILE A 1 96 ? 7.791 -17.400 -13.588 1.00 96.06 96 ILE A C 1
ATOM 772 O O . ILE A 1 96 ? 7.759 -17.255 -12.367 1.00 96.06 96 ILE A O 1
ATOM 776 N N . GLU A 1 97 ? 7.188 -18.407 -14.203 1.00 93.25 97 GLU A N 1
ATOM 777 C CA . GLU A 1 97 ? 6.481 -19.491 -13.529 1.00 93.25 97 GLU A CA 1
ATOM 778 C C . GLU A 1 97 ? 7.286 -20.794 -13.564 1.00 93.25 97 GLU A C 1
ATOM 780 O O . GLU A 1 97 ? 7.242 -21.566 -12.606 1.00 93.25 97 GLU A O 1
ATOM 785 N N . GLU A 1 98 ? 8.030 -21.037 -14.648 1.00 94.19 98 GLU A N 1
ATOM 786 C CA . GLU A 1 98 ? 8.725 -22.303 -14.886 1.00 94.19 98 GLU A CA 1
ATOM 787 C C . GLU A 1 98 ? 10.015 -22.113 -15.697 1.00 94.19 98 GLU A C 1
ATOM 789 O O . GLU A 1 98 ? 10.057 -21.327 -16.650 1.00 94.19 98 GLU A O 1
ATOM 794 N N . PHE A 1 99 ? 11.043 -22.884 -15.330 1.00 92.69 99 PHE A N 1
ATOM 795 C CA . PHE A 1 99 ? 12.327 -22.987 -16.024 1.00 92.69 99 PHE A CA 1
ATOM 796 C C . PHE A 1 99 ? 12.487 -24.379 -16.631 1.00 92.69 99 PHE A C 1
ATOM 798 O O . PHE A 1 99 ? 11.976 -25.361 -16.094 1.00 92.69 99 PHE A O 1
ATOM 805 N N . SER A 1 100 ? 13.240 -24.461 -17.718 1.00 86.25 100 SER A N 1
ATOM 806 C CA . SER A 1 100 ? 13.806 -25.712 -18.211 1.00 86.25 100 SER A CA 1
ATOM 807 C C . SER A 1 100 ? 15.169 -25.992 -17.577 1.00 86.25 100 SER A C 1
ATOM 809 O O . SER A 1 100 ? 15.813 -25.098 -17.036 1.00 86.25 100 SER A O 1
ATOM 811 N N . ASP A 1 101 ? 15.654 -27.225 -17.725 1.00 74.31 101 ASP A N 1
ATOM 812 C CA . ASP A 1 101 ? 17.018 -27.614 -17.333 1.00 74.31 101 ASP A CA 1
ATOM 813 C C . ASP A 1 101 ? 18.094 -27.156 -18.343 1.00 74.31 101 ASP A C 1
ATOM 815 O O . ASP A 1 101 ? 19.245 -27.594 -18.272 1.00 74.31 101 ASP A O 1
ATOM 819 N N . LYS A 1 102 ? 17.731 -26.338 -19.339 1.00 71.31 102 LYS A N 1
ATOM 820 C CA . LYS A 1 102 ? 18.630 -25.896 -20.408 1.00 71.31 102 LYS A CA 1
ATOM 821 C C . LYS A 1 102 ? 18.878 -24.398 -20.308 1.00 71.31 102 LYS A C 1
ATOM 823 O O . LYS A 1 102 ? 17.944 -23.608 -20.343 1.00 71.31 102 LYS A O 1
ATOM 828 N N . LEU A 1 103 ? 20.156 -24.053 -20.244 1.00 72.38 103 LEU A N 1
ATOM 829 C CA . LEU A 1 103 ? 20.679 -22.701 -20.396 1.00 72.38 103 LEU A CA 1
ATOM 830 C C . LEU A 1 103 ? 21.490 -22.646 -21.685 1.00 72.38 103 LEU A C 1
ATOM 832 O O . LEU A 1 103 ? 22.048 -23.670 -22.106 1.00 72.38 103 LEU A O 1
ATOM 836 N N . GLU A 1 104 ? 21.589 -21.471 -22.294 1.00 71.94 104 GLU A N 1
ATOM 837 C CA . GLU A 1 104 ? 22.575 -21.279 -23.348 1.00 71.94 104 GLU A CA 1
ATOM 838 C C . GLU A 1 104 ? 24.006 -21.483 -22.845 1.00 71.94 104 GLU A C 1
ATOM 840 O O . GLU A 1 104 ? 24.338 -21.279 -21.674 1.00 71.94 104 GLU A O 1
ATOM 845 N N . TYR A 1 105 ? 24.881 -21.907 -23.760 1.00 68.62 105 TYR A N 1
ATOM 846 C CA . TYR A 1 105 ? 26.258 -22.276 -23.438 1.00 68.62 105 TYR A CA 1
ATOM 847 C C . TYR A 1 105 ? 27.092 -21.115 -22.892 1.00 68.62 105 TYR A C 1
ATOM 849 O O . TYR A 1 105 ? 28.131 -21.378 -22.290 1.00 68.62 105 TYR A O 1
ATOM 857 N N . GLU A 1 106 ? 26.674 -19.872 -23.096 1.00 74.31 106 GLU A N 1
ATOM 858 C CA . GLU A 1 106 ? 27.403 -18.670 -22.688 1.00 74.31 106 GLU A CA 1
ATOM 859 C C . GLU A 1 106 ? 27.146 -18.278 -21.218 1.00 74.31 106 GLU A C 1
ATOM 861 O O . GLU A 1 106 ? 27.980 -17.621 -20.584 1.00 74.31 106 GLU A O 1
ATOM 866 N N . MET A 1 107 ? 26.059 -18.779 -20.619 1.00 82.94 107 MET A N 1
ATOM 867 C CA . MET A 1 107 ? 25.692 -18.494 -19.231 1.00 82.94 107 MET A CA 1
ATOM 868 C C . MET A 1 107 ? 26.275 -19.516 -18.258 1.00 82.94 107 MET A C 1
ATOM 870 O O . MET A 1 107 ? 26.234 -20.727 -18.482 1.00 82.94 107 MET A O 1
ATOM 874 N N . GLU A 1 108 ? 26.846 -19.017 -17.162 1.00 82.94 108 GLU A N 1
ATOM 875 C CA . GLU A 1 108 ? 27.394 -19.854 -16.091 1.00 82.94 108 GLU A CA 1
ATOM 876 C C . GLU A 1 108 ? 26.330 -20.175 -15.048 1.00 82.94 108 GLU A C 1
ATOM 878 O O . GLU A 1 108 ? 26.223 -21.315 -14.600 1.00 82.94 108 GLU A O 1
ATOM 883 N N . GLU A 1 109 ? 25.547 -19.173 -14.642 1.00 88.06 109 GLU A N 1
ATOM 884 C CA . GLU A 1 109 ? 24.563 -19.343 -13.579 1.00 88.06 109 GLU A CA 1
ATOM 885 C C . GLU A 1 109 ? 23.396 -18.358 -13.660 1.00 88.06 109 GLU A C 1
ATOM 887 O O . GLU A 1 109 ? 23.528 -17.216 -14.109 1.00 88.06 109 GLU A O 1
ATOM 892 N N . VAL A 1 110 ? 22.267 -18.818 -13.119 1.00 92.62 110 VAL A N 1
ATOM 893 C CA . VAL A 1 110 ? 21.078 -18.023 -12.817 1.00 92.62 110 VAL A CA 1
ATOM 894 C C . VAL A 1 110 ? 20.906 -18.005 -11.304 1.00 92.62 110 VAL A C 1
ATOM 896 O O . VAL A 1 110 ? 20.917 -19.058 -10.659 1.00 92.62 110 VAL A O 1
ATOM 899 N N . VAL A 1 111 ? 20.739 -16.821 -10.722 1.00 92.81 111 VAL A N 1
ATOM 900 C CA . VAL A 1 111 ? 20.569 -16.654 -9.274 1.00 92.81 111 VAL A CA 1
ATOM 901 C C . VAL A 1 111 ? 19.248 -15.978 -8.937 1.00 92.81 111 VAL A C 1
ATOM 903 O O . VAL A 1 111 ? 18.774 -15.088 -9.641 1.00 92.81 111 VAL A O 1
ATOM 906 N N . PHE A 1 112 ? 18.675 -16.396 -7.808 1.00 94.19 112 PHE A N 1
ATOM 907 C CA . PHE A 1 112 ? 17.424 -15.874 -7.266 1.00 94.19 112 PHE A CA 1
ATOM 908 C C . PHE A 1 112 ? 17.712 -15.150 -5.957 1.00 94.19 112 PHE A C 1
ATOM 910 O O . PHE A 1 112 ? 18.130 -15.787 -4.985 1.00 94.19 112 PHE A O 1
ATOM 917 N N . LEU A 1 113 ? 17.495 -13.838 -5.922 1.00 85.81 113 LEU A N 1
ATOM 918 C CA . LEU A 1 113 ? 17.840 -12.985 -4.784 1.00 85.81 113 LEU A CA 1
ATOM 919 C C . LEU A 1 113 ? 16.615 -12.214 -4.287 1.00 85.81 113 LEU A C 1
ATOM 921 O O . LEU A 1 113 ? 15.805 -11.743 -5.076 1.00 85.81 113 LEU A O 1
ATOM 925 N N . ASP A 1 114 ? 16.494 -12.025 -2.974 1.00 74.69 114 ASP A N 1
ATOM 926 C CA . ASP A 1 114 ? 15.428 -11.192 -2.383 1.00 74.69 114 ASP A CA 1
ATOM 927 C C . ASP A 1 114 ? 15.707 -9.682 -2.543 1.00 74.69 114 ASP A C 1
ATOM 929 O O . ASP A 1 114 ? 14.837 -8.847 -2.307 1.00 74.69 114 ASP A O 1
ATOM 933 N N . GLY A 1 115 ? 16.923 -9.337 -2.973 1.00 80.00 115 GLY A N 1
ATOM 934 C CA . GLY A 1 115 ? 17.390 -7.980 -3.232 1.00 80.00 115 GLY A CA 1
ATOM 935 C C . GLY A 1 115 ? 18.302 -7.934 -4.456 1.00 80.00 115 GLY A C 1
ATOM 936 O O . GLY A 1 115 ? 18.028 -8.584 -5.462 1.00 80.00 115 GLY A O 1
ATOM 937 N N . GLU A 1 116 ? 19.377 -7.160 -4.360 1.00 85.81 116 GLU A N 1
ATOM 938 C CA . GLU A 1 116 ? 20.325 -6.907 -5.449 1.00 85.81 116 GLU A CA 1
ATOM 939 C C . GLU A 1 116 ? 21.600 -7.766 -5.307 1.00 85.81 116 GLU A C 1
ATOM 941 O O . GLU A 1 116 ? 21.988 -8.102 -4.181 1.00 85.81 116 GLU A O 1
ATOM 946 N N . PRO A 1 117 ? 22.285 -8.130 -6.408 1.00 88.19 117 PRO A N 1
ATOM 947 C CA . PRO A 1 117 ? 23.590 -8.779 -6.355 1.00 88.19 117 PRO A CA 1
ATOM 948 C C . PRO A 1 117 ? 24.657 -7.844 -5.773 1.00 88.19 117 PRO A C 1
ATOM 950 O O . PRO A 1 117 ? 24.558 -6.622 -5.844 1.00 88.19 117 PRO A O 1
ATOM 953 N N . MET A 1 118 ? 25.746 -8.419 -5.252 1.00 81.81 118 MET A N 1
ATOM 954 C CA . MET A 1 118 ? 26.847 -7.626 -4.680 1.00 81.81 118 MET A CA 1
ATOM 955 C C . MET A 1 118 ? 27.566 -6.744 -5.710 1.00 81.81 118 MET A C 1
ATOM 957 O O . MET A 1 118 ? 28.129 -5.713 -5.344 1.00 81.81 118 MET A O 1
ATOM 961 N N . LYS A 1 119 ? 27.615 -7.170 -6.979 1.00 88.25 119 LYS A N 1
ATOM 962 C CA . LYS A 1 119 ? 28.289 -6.448 -8.064 1.00 88.25 119 LYS A CA 1
ATOM 963 C C . LYS A 1 119 ? 27.534 -6.609 -9.376 1.00 88.25 119 LYS A C 1
ATOM 965 O O . LYS A 1 119 ? 27.372 -7.731 -9.856 1.00 88.25 119 LYS A O 1
ATOM 970 N N . TYR A 1 120 ? 27.160 -5.480 -9.969 1.00 91.56 120 TYR A N 1
ATOM 971 C CA . TYR A 1 120 ? 26.573 -5.426 -11.302 1.00 91.56 120 TYR A CA 1
ATOM 972 C C . TYR A 1 120 ? 27.629 -5.308 -12.396 1.00 91.56 120 TYR A C 1
ATOM 974 O O . TYR A 1 120 ? 28.646 -4.639 -12.202 1.00 91.56 120 TYR A O 1
ATOM 982 N N . THR A 1 121 ? 27.343 -5.884 -13.564 1.00 90.75 121 THR A N 1
ATOM 983 C CA . THR A 1 121 ? 28.121 -5.644 -14.788 1.00 90.75 121 THR A CA 1
ATOM 984 C C . THR A 1 121 ? 27.999 -4.182 -15.240 1.00 90.75 121 THR A C 1
ATOM 986 O O . THR A 1 121 ? 29.002 -3.544 -15.552 1.00 90.75 121 THR A O 1
ATOM 989 N N . TYR A 1 122 ? 26.784 -3.620 -15.202 1.00 89.69 122 TYR A N 1
ATOM 990 C CA . TYR A 1 122 ? 26.488 -2.244 -15.622 1.00 89.69 122 TYR A CA 1
ATOM 991 C C . TYR A 1 122 ? 25.812 -1.441 -14.495 1.00 89.69 122 TYR A C 1
ATOM 993 O O . TYR A 1 122 ? 24.603 -1.209 -14.544 1.00 89.69 122 TYR A O 1
ATOM 1001 N N . PRO A 1 123 ? 26.556 -1.012 -13.458 1.00 88.31 123 PRO A N 1
ATOM 1002 C CA . PRO A 1 123 ? 25.971 -0.428 -12.249 1.00 88.31 123 PRO A CA 1
ATOM 1003 C C . PRO A 1 123 ? 25.160 0.850 -12.504 1.00 88.31 123 PRO A C 1
ATOM 1005 O O . PRO A 1 123 ? 24.097 1.007 -11.914 1.00 88.31 123 PRO A O 1
ATOM 1008 N N . ASP A 1 124 ? 25.600 1.729 -13.409 1.00 89.62 124 ASP A N 1
ATOM 1009 C CA . ASP A 1 124 ? 24.893 2.989 -13.693 1.00 89.62 124 ASP A CA 1
ATOM 1010 C C . ASP A 1 124 ? 23.538 2.756 -14.380 1.00 89.62 124 ASP A C 1
ATOM 1012 O O . ASP A 1 124 ? 22.544 3.399 -14.044 1.00 89.62 124 ASP A O 1
ATOM 1016 N N . ILE A 1 125 ? 23.489 1.807 -15.323 1.00 91.25 125 ILE A N 1
ATOM 1017 C CA . ILE A 1 125 ? 22.256 1.411 -16.018 1.00 91.25 125 ILE A CA 1
ATOM 1018 C C . ILE A 1 125 ? 21.278 0.797 -15.017 1.00 91.25 125 ILE A C 1
ATOM 1020 O O . ILE A 1 125 ? 20.115 1.193 -14.967 1.00 91.25 125 ILE A O 1
ATOM 1024 N N . GLN A 1 126 ? 21.763 -0.118 -14.175 1.00 91.19 126 GLN A N 1
ATOM 1025 C CA . GLN A 1 126 ? 20.948 -0.762 -13.145 1.00 91.19 126 GLN A CA 1
ATOM 1026 C C . GLN A 1 126 ? 20.412 0.255 -12.135 1.00 91.19 126 GLN A C 1
ATOM 1028 O O . GLN A 1 126 ? 19.226 0.232 -11.809 1.00 91.19 126 GLN A O 1
ATOM 1033 N N . ALA A 1 127 ? 21.242 1.207 -11.704 1.00 86.75 127 ALA A N 1
ATOM 1034 C CA . ALA A 1 127 ? 20.824 2.277 -10.808 1.00 86.75 127 ALA A CA 1
ATOM 1035 C C . ALA A 1 127 ? 19.706 3.142 -11.414 1.00 86.75 127 ALA A C 1
ATOM 1037 O O . ALA A 1 127 ? 18.735 3.446 -10.718 1.00 86.75 127 ALA A O 1
ATOM 1038 N N . GLU A 1 128 ? 19.791 3.510 -12.699 1.00 91.00 128 GLU A N 1
ATOM 1039 C CA . GLU A 1 128 ? 18.735 4.296 -13.353 1.00 91.00 128 GLU A CA 1
ATOM 1040 C C . GLU A 1 128 ? 17.454 3.475 -13.566 1.00 91.00 128 GLU A C 1
ATOM 1042 O O . GLU A 1 128 ? 16.362 4.004 -13.359 1.00 91.00 128 GLU A O 1
ATOM 1047 N N . ILE A 1 129 ? 17.560 2.177 -13.883 1.00 91.50 129 ILE A N 1
ATOM 1048 C CA . ILE A 1 129 ? 16.397 1.278 -13.952 1.00 91.50 129 ILE A CA 1
ATOM 1049 C C . ILE A 1 129 ? 15.703 1.216 -12.592 1.00 91.50 129 ILE A C 1
ATOM 1051 O O . ILE A 1 129 ? 14.507 1.481 -12.502 1.00 91.50 129 ILE A O 1
ATOM 1055 N N . ILE A 1 130 ? 16.443 0.933 -11.519 1.00 85.12 130 ILE A N 1
ATOM 1056 C CA . ILE A 1 130 ? 15.899 0.852 -10.157 1.00 85.12 130 ILE A CA 1
ATOM 1057 C C . ILE A 1 130 ? 15.266 2.180 -9.749 1.00 85.12 130 ILE A C 1
ATOM 1059 O O . ILE A 1 130 ? 14.177 2.195 -9.177 1.00 85.12 130 ILE A O 1
ATOM 1063 N N . LYS A 1 131 ? 15.916 3.301 -10.056 1.00 82.88 131 LYS A N 1
ATOM 1064 C CA . LYS A 1 131 ? 15.388 4.637 -9.784 1.00 82.88 131 LYS A CA 1
ATOM 1065 C C . LYS A 1 131 ? 14.095 4.902 -10.555 1.00 82.88 131 LYS A C 1
ATOM 1067 O O . LYS A 1 131 ? 13.137 5.364 -9.945 1.00 82.88 131 LYS A O 1
ATOM 1072 N N . ARG A 1 132 ? 14.022 4.592 -11.853 1.00 83.62 132 ARG A N 1
ATOM 1073 C CA . ARG A 1 132 ? 12.806 4.799 -12.659 1.00 83.62 132 ARG A CA 1
ATOM 1074 C C . ARG A 1 132 ? 11.675 3.875 -12.233 1.00 83.62 132 ARG A C 1
ATOM 1076 O O . ARG A 1 132 ? 10.543 4.338 -12.133 1.00 83.62 132 ARG A O 1
ATOM 1083 N N . LEU A 1 133 ? 11.986 2.617 -11.914 1.00 79.88 133 LEU A N 1
ATOM 1084 C CA . LEU A 1 133 ? 11.038 1.692 -11.299 1.00 79.88 133 LEU A CA 1
ATOM 1085 C C . LEU A 1 133 ? 10.511 2.274 -9.995 1.00 79.88 133 LEU A C 1
ATOM 1087 O O . LEU A 1 133 ? 9.303 2.293 -9.808 1.00 79.88 133 LEU A O 1
ATOM 1091 N N . LYS A 1 134 ? 11.388 2.816 -9.139 1.00 67.25 134 LYS A N 1
ATOM 1092 C CA . LYS A 1 134 ? 10.991 3.498 -7.903 1.00 67.25 134 LYS A CA 1
ATOM 1093 C C . LYS A 1 134 ? 10.125 4.733 -8.167 1.00 67.25 134 LYS A C 1
ATOM 1095 O O . LYS A 1 134 ? 9.138 4.914 -7.472 1.00 67.25 134 LYS A O 1
ATOM 1100 N N . GLN A 1 135 ? 10.402 5.521 -9.201 1.00 62.53 135 GLN A N 1
ATOM 1101 C CA . GLN A 1 135 ? 9.573 6.671 -9.591 1.00 62.53 135 GLN A CA 1
ATOM 1102 C C . GLN A 1 135 ? 8.202 6.261 -10.149 1.00 62.53 135 GLN A C 1
ATOM 1104 O O . GLN A 1 135 ? 7.198 6.889 -9.830 1.00 62.53 135 GLN A O 1
ATOM 1109 N N . ASP A 1 136 ? 8.115 5.175 -10.922 1.00 52.91 136 ASP A N 1
ATOM 1110 C CA . ASP A 1 136 ? 6.816 4.574 -11.260 1.00 52.91 136 ASP A CA 1
ATOM 1111 C C . ASP A 1 136 ? 6.144 3.970 -10.016 1.00 52.91 136 ASP A C 1
ATOM 1113 O O . ASP A 1 136 ? 4.912 3.935 -9.935 1.00 52.91 136 ASP A O 1
ATOM 1117 N N . THR A 1 137 ? 6.930 3.563 -9.008 1.00 46.62 137 THR A N 1
ATOM 1118 C CA . THR A 1 137 ? 6.398 3.152 -7.705 1.00 46.62 137 THR A CA 1
ATOM 1119 C C . THR A 1 137 ? 5.944 4.320 -6.817 1.00 46.62 137 THR A C 1
ATOM 1121 O O . THR A 1 137 ? 5.034 4.134 -6.011 1.00 46.62 137 THR A O 1
ATOM 1124 N N . GLU A 1 138 ? 6.468 5.535 -7.018 1.00 45.50 138 GLU A N 1
ATOM 1125 C CA . GLU A 1 138 ? 6.070 6.767 -6.311 1.00 45.50 138 GLU A CA 1
ATOM 1126 C C . GLU A 1 138 ? 4.643 7.236 -6.689 1.00 45.50 138 GLU A C 1
ATOM 1128 O O . GLU A 1 138 ? 4.090 8.124 -6.043 1.00 45.50 138 GLU A O 1
ATOM 1133 N N . VAL A 1 139 ? 3.984 6.612 -7.681 1.00 50.69 139 VAL A N 1
ATOM 1134 C CA . VAL A 1 139 ? 2.631 6.989 -8.157 1.00 50.69 139 VAL A CA 1
ATOM 1135 C C . VAL A 1 139 ? 1.611 5.845 -8.039 1.00 50.69 139 VAL A C 1
ATOM 1137 O O . VAL A 1 139 ? 0.511 5.939 -8.585 1.00 50.69 139 VAL A O 1
ATOM 1140 N N . PHE A 1 140 ? 1.910 4.751 -7.324 1.00 64.31 140 PHE A N 1
ATOM 1141 C CA . PHE A 1 140 ? 1.076 3.540 -7.399 1.00 64.31 140 PHE A CA 1
ATOM 1142 C C . PHE A 1 140 ? -0.410 3.772 -7.064 1.00 64.31 140 PHE A C 1
ATOM 1144 O O . PHE A 1 140 ? -1.275 3.223 -7.747 1.00 64.31 140 PHE A O 1
ATOM 1151 N N . GLY A 1 141 ? -0.731 4.635 -6.099 1.00 70.62 141 GLY A N 1
ATOM 1152 C CA . GLY A 1 141 ? -2.118 4.980 -5.764 1.00 70.62 141 GLY A CA 1
ATOM 1153 C C . GLY A 1 141 ? -2.532 6.419 -6.088 1.00 70.62 141 GLY A C 1
ATOM 1154 O O . GLY A 1 141 ? -3.718 6.740 -6.074 1.00 70.62 141 GLY A O 1
ATOM 1155 N N . VAL A 1 142 ? -1.603 7.316 -6.413 1.00 86.19 142 VAL A N 1
ATOM 1156 C CA . VAL A 1 142 ? -1.931 8.740 -6.577 1.00 86.19 142 VAL A CA 1
ATOM 1157 C C . VAL A 1 142 ? -2.759 8.972 -7.842 1.00 86.19 142 VAL A C 1
ATOM 1159 O O . VAL A 1 142 ? -2.371 8.560 -8.934 1.00 86.19 142 VAL A O 1
ATOM 1162 N N . ASN A 1 143 ? -3.898 9.660 -7.701 1.00 85.38 143 ASN A N 1
ATOM 1163 C CA . ASN A 1 143 ? -4.836 9.974 -8.789 1.00 85.38 143 ASN A CA 1
ATOM 1164 C C . ASN A 1 143 ? -5.286 8.747 -9.607 1.00 85.38 143 ASN A C 1
ATOM 1166 O O . ASN A 1 143 ? -5.722 8.881 -10.750 1.00 85.38 143 ASN A O 1
ATOM 1170 N N . GLN A 1 144 ? -5.180 7.548 -9.035 1.00 85.50 144 GLN A N 1
ATOM 1171 C CA . GLN A 1 144 ? -5.686 6.330 -9.651 1.00 85.50 144 GLN A CA 1
ATOM 1172 C C . GLN A 1 144 ? -7.174 6.140 -9.326 1.00 85.50 144 GLN A C 1
ATOM 1174 O O . GLN A 1 144 ? -7.651 6.646 -8.308 1.00 85.50 144 GLN A O 1
ATOM 1179 N N . PRO A 1 145 ? -7.922 5.372 -10.141 1.00 89.19 145 PRO A N 1
ATOM 1180 C CA . PRO A 1 145 ? -9.269 4.944 -9.778 1.00 89.19 145 PRO A CA 1
ATOM 1181 C C . PRO A 1 145 ? -9.283 4.242 -8.416 1.00 89.19 145 PRO A C 1
ATOM 1183 O O . PRO A 1 145 ? -8.361 3.484 -8.108 1.00 89.19 145 PRO A O 1
ATOM 1186 N N . LEU A 1 146 ? -10.352 4.431 -7.636 1.00 90.75 146 LEU A N 1
ATOM 1187 C CA . LEU A 1 146 ? -10.464 3.920 -6.261 1.00 90.75 146 LEU A CA 1
ATOM 1188 C C . LEU A 1 146 ? -10.123 2.426 -6.146 1.00 90.75 146 LEU A C 1
ATOM 1190 O O . LEU A 1 146 ? -9.359 2.025 -5.277 1.00 90.75 146 LEU A O 1
ATOM 1194 N N . GLN A 1 147 ? -10.603 1.609 -7.083 1.00 87.88 147 GLN A N 1
ATOM 1195 C CA . GLN A 1 147 ? -10.327 0.168 -7.099 1.00 87.88 147 GLN A CA 1
ATOM 1196 C C . GLN A 1 147 ? -8.836 -0.159 -7.259 1.00 87.88 147 GLN A C 1
ATOM 1198 O O . GLN A 1 147 ? -8.327 -1.114 -6.677 1.00 87.88 147 GLN A O 1
ATOM 1203 N N . LYS A 1 148 ? -8.099 0.651 -8.025 1.00 85.12 148 LYS A N 1
ATOM 1204 C CA . LYS A 1 148 ? -6.648 0.499 -8.161 1.00 85.12 148 LYS A CA 1
ATOM 1205 C C . LYS A 1 148 ? -5.920 0.991 -6.909 1.00 85.12 148 LYS A C 1
ATOM 1207 O O . LYS A 1 148 ? -4.951 0.358 -6.505 1.00 85.12 148 LYS A O 1
ATOM 1212 N N . GLN A 1 149 ? -6.408 2.057 -6.273 1.00 93.69 149 GLN A N 1
ATOM 1213 C CA . GLN A 1 149 ? -5.881 2.525 -4.987 1.00 93.69 149 GLN A CA 1
ATOM 1214 C C . GLN A 1 149 ? -6.003 1.455 -3.897 1.00 93.69 149 GLN A C 1
ATOM 1216 O O . GLN A 1 149 ? -5.032 1.208 -3.189 1.00 93.69 149 GLN A O 1
ATOM 1221 N N . ILE A 1 150 ? -7.154 0.778 -3.811 1.00 95.06 150 ILE A N 1
ATOM 1222 C CA . ILE A 1 150 ? -7.391 -0.314 -2.854 1.00 95.06 150 ILE A CA 1
ATOM 1223 C C . ILE A 1 150 ? -6.417 -1.470 -3.101 1.00 95.06 150 ILE A C 1
ATOM 1225 O O . ILE A 1 150 ? -5.750 -1.910 -2.170 1.00 95.06 150 ILE A O 1
ATOM 1229 N N . LYS A 1 151 ? -6.256 -1.909 -4.358 1.00 88.00 151 LYS A N 1
ATOM 1230 C CA . LYS A 1 151 ? -5.300 -2.975 -4.713 1.00 88.00 151 LYS A CA 1
ATOM 1231 C C . LYS A 1 151 ? -3.861 -2.625 -4.343 1.00 88.00 151 LYS A C 1
ATOM 1233 O O . LYS A 1 151 ? -3.113 -3.485 -3.892 1.00 88.00 151 LYS A O 1
ATOM 1238 N N . VAL A 1 152 ? -3.470 -1.367 -4.527 1.00 89.06 152 VAL A N 1
ATOM 1239 C CA . VAL A 1 152 ? -2.137 -0.889 -4.145 1.00 89.06 152 VAL A CA 1
ATOM 1240 C C . VAL A 1 152 ? -1.972 -0.847 -2.636 1.00 89.06 152 VAL A C 1
ATOM 1242 O O . VAL A 1 152 ? -0.948 -1.303 -2.136 1.00 89.06 152 VAL A O 1
ATOM 1245 N N . LEU A 1 153 ? -2.968 -0.339 -1.910 1.00 95.69 153 LEU A N 1
ATOM 1246 C CA . LEU A 1 153 ? -2.945 -0.349 -0.454 1.00 95.69 153 LEU A CA 1
ATOM 1247 C C . LEU A 1 153 ? -2.811 -1.782 0.067 1.00 95.69 153 LEU A C 1
ATOM 1249 O O . LEU A 1 153 ? -1.917 -2.052 0.860 1.00 95.69 153 LEU A O 1
ATOM 1253 N N . GLN A 1 154 ? -3.635 -2.704 -0.433 1.00 94.94 154 GLN A N 1
ATOM 1254 C CA . GLN A 1 154 ? -3.567 -4.119 -0.082 1.00 94.94 154 GLN A CA 1
ATOM 1255 C C . GLN A 1 154 ? -2.179 -4.702 -0.351 1.00 94.94 154 GLN A C 1
ATOM 1257 O O . GLN A 1 154 ? -1.587 -5.285 0.553 1.00 94.94 154 GLN A O 1
ATOM 1262 N N . TYR A 1 155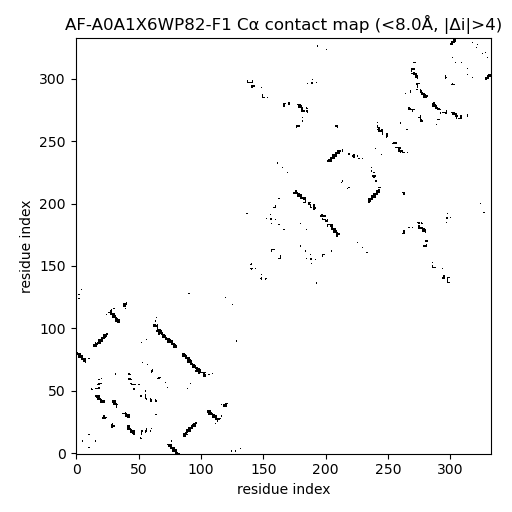 ? -1.628 -4.477 -1.545 1.00 90.69 155 TYR A N 1
ATOM 1263 C CA . TYR A 1 155 ? -0.288 -4.940 -1.898 1.00 90.69 155 TYR A CA 1
ATOM 1264 C C . TYR A 1 155 ? 0.787 -4.431 -0.926 1.00 90.69 155 TYR A C 1
ATOM 1266 O O . TYR A 1 155 ? 1.666 -5.192 -0.528 1.00 90.69 155 TYR A O 1
ATOM 1274 N N . ILE A 1 156 ? 0.726 -3.158 -0.523 1.00 91.81 156 ILE A N 1
ATOM 1275 C CA . ILE A 1 156 ? 1.679 -2.582 0.435 1.00 91.81 156 ILE A CA 1
ATOM 1276 C C . ILE A 1 156 ? 1.502 -3.210 1.821 1.00 91.81 156 ILE A C 1
ATOM 1278 O O . ILE A 1 156 ? 2.490 -3.587 2.455 1.00 91.81 156 ILE A O 1
ATOM 1282 N N . LEU A 1 157 ? 0.259 -3.356 2.285 1.00 95.50 157 LEU A N 1
ATOM 1283 C CA . LEU A 1 157 ? -0.033 -3.956 3.586 1.00 95.50 157 LEU A CA 1
ATOM 1284 C C . LEU A 1 157 ? 0.423 -5.416 3.647 1.00 95.50 157 LEU A C 1
ATOM 1286 O O . LEU A 1 157 ? 1.044 -5.799 4.630 1.00 95.50 157 LEU A O 1
ATOM 1290 N N . GLU A 1 158 ? 0.232 -6.198 2.583 1.00 90.75 158 GLU A N 1
ATOM 1291 C CA . GLU A 1 158 ? 0.688 -7.594 2.482 1.00 90.75 158 GLU A CA 1
ATOM 1292 C C . GLU A 1 158 ? 2.206 -7.766 2.656 1.00 90.75 158 GLU A C 1
ATOM 1294 O O . GLU A 1 158 ? 2.660 -8.833 3.079 1.00 90.75 158 GLU A O 1
ATOM 1299 N N . LYS A 1 159 ? 3.003 -6.727 2.363 1.00 87.81 159 LYS A N 1
ATOM 1300 C CA . LYS A 1 159 ? 4.454 -6.734 2.610 1.00 87.81 159 LYS A CA 1
ATOM 1301 C C . LYS A 1 159 ? 4.798 -6.566 4.086 1.00 87.81 159 LYS A C 1
ATOM 1303 O O . LYS A 1 159 ? 5.836 -7.062 4.519 1.00 87.81 159 LYS A O 1
ATOM 1308 N N . ASN A 1 160 ? 3.954 -5.891 4.865 1.00 92.75 160 ASN A N 1
ATOM 1309 C CA . ASN A 1 160 ? 4.106 -5.826 6.314 1.00 92.75 160 ASN A CA 1
ATOM 1310 C C . ASN A 1 160 ? 3.423 -7.049 6.938 1.00 92.75 160 ASN A C 1
ATOM 1312 O O . ASN A 1 160 ? 2.266 -6.991 7.354 1.00 92.75 160 ASN A O 1
ATOM 1316 N N . HIS A 1 161 ? 4.148 -8.168 6.983 1.00 91.12 161 HIS A N 1
ATOM 1317 C CA . HIS A 1 161 ? 3.609 -9.448 7.443 1.00 91.12 161 HIS A CA 1
ATOM 1318 C C . HIS A 1 161 ? 3.001 -9.380 8.853 1.00 91.12 161 HIS A C 1
ATOM 1320 O O . HIS A 1 161 ? 1.916 -9.922 9.052 1.00 91.12 161 HIS A O 1
ATOM 1326 N N . SER A 1 162 ? 3.638 -8.673 9.794 1.00 92.38 162 SER A N 1
ATOM 1327 C CA . SER A 1 162 ? 3.151 -8.523 11.170 1.00 92.38 162 SER A CA 1
ATOM 1328 C C . SER A 1 162 ? 1.803 -7.796 11.224 1.00 92.38 162 SER A C 1
ATOM 1330 O O . SER A 1 162 ? 0.845 -8.293 11.817 1.00 92.38 162 SER A O 1
ATOM 1332 N N . LEU A 1 163 ? 1.696 -6.637 10.564 1.00 95.25 163 LEU A N 1
ATOM 1333 C CA . LEU A 1 163 ? 0.453 -5.861 10.531 1.00 95.25 163 LEU A CA 1
ATOM 1334 C C . LEU A 1 163 ? -0.647 -6.596 9.762 1.00 95.25 163 LEU A C 1
ATOM 1336 O O . LEU A 1 163 ? -1.797 -6.647 10.197 1.00 95.25 163 LEU A O 1
ATOM 1340 N N . TYR A 1 164 ? -0.307 -7.191 8.623 1.00 95.19 164 TYR A N 1
ATOM 1341 C CA . TYR A 1 164 ? -1.285 -7.884 7.796 1.00 95.19 164 TYR A CA 1
ATOM 1342 C C . TYR A 1 164 ? -1.811 -9.160 8.456 1.00 95.19 164 TYR A C 1
ATOM 1344 O O . TYR A 1 164 ? -2.986 -9.495 8.299 1.00 95.19 164 TYR A O 1
ATOM 1352 N N . GLN A 1 165 ? -0.986 -9.841 9.257 1.00 93.12 165 GLN A N 1
ATOM 1353 C CA . GLN A 1 165 ? -1.447 -10.932 10.108 1.00 93.12 165 GLN A CA 1
ATOM 1354 C C . GLN A 1 165 ? -2.489 -10.442 11.118 1.00 93.12 165 GLN A C 1
ATOM 1356 O O . GLN A 1 165 ? -3.514 -11.099 11.271 1.00 93.12 165 GLN A O 1
ATOM 1361 N N . ILE A 1 166 ? -2.295 -9.277 11.744 1.00 94.56 166 ILE A N 1
ATOM 1362 C CA . ILE A 1 166 ? -3.303 -8.694 12.646 1.00 94.56 166 ILE A CA 1
ATOM 1363 C C . ILE A 1 166 ? -4.605 -8.424 11.889 1.00 94.56 166 ILE A C 1
ATOM 1365 O O . ILE A 1 166 ? -5.658 -8.877 12.327 1.00 94.56 166 ILE A O 1
ATOM 1369 N N . ILE A 1 167 ? -4.546 -7.781 10.719 1.00 95.88 167 ILE A N 1
ATOM 1370 C CA . ILE A 1 167 ? -5.737 -7.512 9.891 1.00 95.88 167 ILE A CA 1
ATOM 1371 C C . ILE A 1 167 ? -6.498 -8.814 9.572 1.00 95.88 167 ILE A C 1
ATOM 1373 O O . ILE A 1 167 ? -7.728 -8.859 9.670 1.00 95.88 167 ILE A O 1
ATOM 1377 N N . LYS A 1 168 ? -5.771 -9.890 9.242 1.00 94.38 168 LYS A N 1
ATOM 1378 C CA . LYS A 1 168 ? -6.339 -11.224 8.997 1.00 94.38 168 LYS A CA 1
ATOM 1379 C C . LYS A 1 168 ? -6.958 -11.845 10.240 1.00 94.38 168 LYS A C 1
ATOM 1381 O O . LYS A 1 168 ? -8.082 -12.334 10.168 1.00 94.38 168 LYS A O 1
ATOM 1386 N N . GLU A 1 169 ? -6.262 -11.842 11.367 1.00 92.75 169 GLU A N 1
ATOM 1387 C CA . GLU A 1 169 ? -6.767 -12.452 12.597 1.00 92.75 169 GLU A CA 1
ATOM 1388 C C . GLU A 1 169 ? -7.981 -11.695 13.149 1.00 92.75 169 GLU A C 1
ATOM 1390 O O . GLU A 1 169 ? -8.966 -12.330 13.520 1.00 92.75 169 GLU A O 1
ATOM 1395 N N . VAL A 1 170 ? -7.982 -10.356 13.108 1.00 93.62 170 VAL A N 1
ATOM 1396 C CA . VAL A 1 170 ? -9.111 -9.527 13.573 1.00 93.62 170 VAL A CA 1
ATOM 1397 C C . VAL A 1 170 ? -10.411 -9.867 12.829 1.00 93.62 170 VAL A C 1
ATOM 1399 O O . VAL A 1 170 ? -11.478 -9.899 13.443 1.00 93.62 170 VAL A O 1
ATOM 1402 N N . SER A 1 171 ? -10.332 -10.223 11.541 1.00 92.56 171 SER A N 1
ATOM 1403 C CA . SER A 1 171 ? -11.508 -10.635 10.754 1.00 92.56 171 SER A CA 1
ATOM 1404 C C . SER A 1 171 ? -12.240 -11.866 11.291 1.00 92.56 171 SER A C 1
ATOM 1406 O O . SER A 1 171 ? -13.418 -12.062 10.998 1.00 92.56 171 SER A O 1
ATOM 1408 N N . LYS A 1 172 ? -11.584 -12.670 12.133 1.00 91.25 172 LYS A N 1
ATOM 1409 C CA . LYS A 1 172 ? -12.152 -13.895 12.706 1.00 91.25 172 LYS A CA 1
ATOM 1410 C C . LYS A 1 172 ? -12.942 -13.656 13.995 1.00 91.25 172 LYS A C 1
ATOM 1412 O O . LYS A 1 172 ? -13.647 -14.560 14.437 1.00 91.25 172 LYS A O 1
ATOM 1417 N N . TYR A 1 173 ? -12.849 -12.470 14.602 1.00 87.94 173 TYR A N 1
ATOM 1418 C CA . TYR A 1 173 ? -13.515 -12.166 15.879 1.00 87.94 173 TYR A CA 1
ATOM 1419 C C . TYR A 1 173 ? -14.984 -11.764 15.729 1.00 87.94 173 TYR A C 1
ATOM 1421 O O . TYR A 1 173 ? -15.657 -11.585 16.742 1.00 87.94 173 TYR A O 1
ATOM 1429 N N . ASN A 1 174 ? -15.493 -11.627 14.497 1.00 87.19 174 ASN A N 1
ATOM 1430 C CA . ASN A 1 174 ? -16.869 -11.200 14.216 1.00 87.19 174 ASN A CA 1
ATOM 1431 C C . ASN A 1 174 ? -17.275 -9.929 14.988 1.00 87.19 174 ASN A C 1
ATOM 1433 O O . ASN A 1 174 ? -18.408 -9.812 15.459 1.00 87.19 174 ASN A O 1
ATOM 1437 N N . LEU A 1 175 ? -16.345 -8.979 15.130 1.00 91.81 175 LEU A N 1
ATOM 1438 C CA . LEU A 1 175 ? -16.640 -7.690 15.745 1.00 91.81 175 LEU A CA 1
ATOM 1439 C C . LEU A 1 175 ? -17.671 -6.933 14.886 1.00 91.81 175 LEU A C 1
ATOM 1441 O O . LEU A 1 175 ? -17.550 -6.913 13.658 1.00 91.81 175 LEU A O 1
ATOM 1445 N N . PRO A 1 176 ? -18.693 -6.308 15.492 1.00 92.69 176 PRO A N 1
ATOM 1446 C CA . PRO A 1 176 ? -19.689 -5.556 14.741 1.00 92.69 176 PRO A CA 1
ATOM 1447 C C . PRO A 1 176 ? -19.082 -4.261 14.187 1.00 92.69 176 PRO A C 1
ATOM 1449 O O . PRO A 1 176 ? -18.481 -3.495 14.935 1.00 92.69 176 PRO A O 1
ATOM 1452 N N . ASN A 1 177 ? -19.257 -4.029 12.878 1.00 94.50 177 ASN A N 1
ATOM 1453 C CA . ASN A 1 177 ? -18.767 -2.853 12.143 1.00 94.50 177 ASN A CA 1
ATOM 1454 C C . ASN A 1 177 ? -17.361 -2.416 12.596 1.00 94.50 177 ASN A C 1
ATOM 1456 O O . ASN A 1 177 ? -17.223 -1.401 13.268 1.00 94.50 177 ASN A O 1
ATOM 1460 N N . TYR A 1 178 ? -16.337 -3.218 12.305 1.00 97.31 178 TYR A N 1
ATOM 1461 C CA . TYR A 1 178 ? -14.980 -2.976 12.793 1.00 97.31 178 TYR A CA 1
ATOM 1462 C C . TYR A 1 178 ? -14.037 -2.503 11.690 1.00 97.31 178 TYR A C 1
ATOM 1464 O O . TYR A 1 178 ? -14.214 -2.860 10.530 1.00 97.31 178 TYR A O 1
ATOM 1472 N N . TYR A 1 179 ? -12.976 -1.794 12.065 1.00 98.38 179 TYR A N 1
ATOM 1473 C CA . TYR A 1 179 ? -11.843 -1.492 11.196 1.00 98.38 179 TYR A CA 1
ATOM 1474 C C . TYR A 1 179 ? -10.531 -1.593 11.974 1.00 98.38 179 TYR A C 1
ATOM 1476 O O . TYR A 1 179 ? -10.462 -1.268 13.157 1.00 98.38 179 TYR A O 1
ATOM 1484 N N . VAL A 1 180 ? -9.476 -2.009 11.280 1.00 98.06 180 VAL A N 1
ATOM 1485 C CA . VAL A 1 180 ? -8.086 -1.797 11.692 1.00 98.06 180 VAL A CA 1
ATOM 1486 C C . VAL A 1 180 ? -7.601 -0.540 10.986 1.00 98.06 180 VAL A C 1
ATOM 1488 O O . VAL A 1 180 ? -7.771 -0.428 9.773 1.00 98.06 180 VAL A O 1
ATOM 1491 N N . GLY A 1 181 ? -7.032 0.431 11.687 1.00 95.56 181 GLY A N 1
ATOM 1492 C CA . GLY A 1 181 ? -6.803 1.732 11.063 1.00 95.56 181 GLY A CA 1
ATOM 1493 C C . GLY A 1 181 ? -5.665 2.551 11.634 1.00 95.56 181 GLY A C 1
ATOM 1494 O O . GLY A 1 181 ? -4.731 2.050 12.258 1.00 95.56 181 GLY A O 1
ATOM 1495 N N . GLY A 1 182 ? -5.745 3.839 11.326 1.00 91.75 182 GLY A N 1
ATOM 1496 C CA . GLY A 1 182 ? -5.024 4.879 12.028 1.00 91.75 182 GLY A CA 1
ATOM 1497 C C . GLY A 1 182 ? -3.549 4.922 11.667 1.00 91.75 182 GLY A C 1
ATOM 1498 O O . GLY A 1 182 ? -3.155 4.965 10.490 1.00 91.75 182 GLY A O 1
ATOM 1499 N N . GLY A 1 183 ? -2.720 4.988 12.705 1.00 94.69 183 GLY A N 1
ATOM 1500 C CA . GLY A 1 183 ? -1.283 5.200 12.568 1.00 94.69 183 GLY A CA 1
ATOM 1501 C C . GLY A 1 183 ? -0.584 4.064 11.825 1.00 94.69 183 GLY A C 1
ATOM 1502 O O . GLY A 1 183 ? 0.207 4.339 10.923 1.00 94.69 183 GLY A O 1
ATOM 1503 N N . ALA A 1 184 ? -0.903 2.814 12.159 1.00 96.94 184 ALA A N 1
ATOM 1504 C CA . ALA A 1 184 ? -0.217 1.635 11.631 1.00 96.94 184 ALA A CA 1
ATOM 1505 C C . ALA A 1 184 ? -0.330 1.497 10.108 1.00 96.94 184 ALA A C 1
ATOM 1507 O O . ALA A 1 184 ? 0.676 1.278 9.425 1.00 96.94 184 ALA A O 1
ATOM 1508 N N . ILE A 1 185 ? -1.540 1.676 9.565 1.00 98.00 185 ILE A N 1
ATOM 1509 C CA . ILE A 1 185 ? -1.795 1.616 8.118 1.00 98.00 185 ILE A CA 1
ATOM 1510 C C . ILE A 1 185 ? -1.012 2.722 7.409 1.00 98.00 185 ILE A C 1
ATOM 1512 O O . ILE A 1 185 ? -0.253 2.471 6.472 1.00 98.00 185 ILE A O 1
ATOM 1516 N N . THR A 1 186 ? -1.152 3.947 7.910 1.00 97.25 186 THR A N 1
ATOM 1517 C CA . THR A 1 186 ? -0.571 5.150 7.308 1.00 97.25 186 THR A CA 1
ATOM 1518 C C . THR A 1 186 ? 0.952 5.092 7.274 1.00 97.25 186 THR A C 1
ATOM 1520 O O . THR A 1 186 ? 1.579 5.309 6.238 1.00 97.25 186 THR A O 1
ATOM 1523 N N . GLN A 1 187 ? 1.551 4.748 8.410 1.00 97.06 187 GLN A N 1
ATOM 1524 C CA . GLN A 1 187 ? 2.998 4.683 8.568 1.00 97.06 187 GLN A CA 1
ATOM 1525 C C . GLN A 1 187 ? 3.597 3.518 7.777 1.00 97.06 187 GLN A C 1
ATOM 1527 O O . GLN A 1 187 ? 4.659 3.694 7.191 1.00 97.06 187 GLN A O 1
ATOM 1532 N N . THR A 1 188 ? 2.908 2.374 7.664 1.00 97.06 188 THR A N 1
ATOM 1533 C CA . THR A 1 188 ? 3.344 1.273 6.783 1.00 97.06 188 THR A CA 1
ATOM 1534 C C . THR A 1 188 ? 3.442 1.737 5.330 1.00 97.06 188 THR A C 1
ATOM 1536 O O . THR A 1 188 ? 4.438 1.460 4.661 1.00 97.06 188 THR A O 1
ATOM 1539 N N . VAL A 1 189 ? 2.445 2.485 4.845 1.00 95.81 189 VAL A N 1
ATOM 1540 C CA . VAL A 1 189 ? 2.467 3.031 3.480 1.00 95.81 189 VAL A CA 1
ATOM 1541 C C . VAL A 1 189 ? 3.609 4.023 3.299 1.00 95.81 189 VAL A C 1
ATOM 1543 O O . VAL A 1 189 ? 4.357 3.912 2.330 1.00 95.81 189 VAL A O 1
ATOM 1546 N N . TRP A 1 190 ? 3.811 4.950 4.233 1.00 95.19 190 TRP A N 1
ATOM 1547 C CA . TRP A 1 190 ? 4.934 5.889 4.154 1.00 95.19 190 TRP A CA 1
ATOM 1548 C C . TRP A 1 190 ? 6.293 5.196 4.229 1.00 95.19 190 TRP A C 1
ATOM 1550 O O . TRP A 1 190 ? 7.194 5.555 3.475 1.00 95.19 190 TRP A O 1
ATOM 1560 N N . ASN A 1 191 ? 6.442 4.178 5.078 1.00 94.19 191 ASN A N 1
ATOM 1561 C CA . ASN A 1 191 ? 7.662 3.379 5.158 1.00 94.19 191 ASN A CA 1
ATOM 1562 C C . ASN A 1 191 ? 7.952 2.681 3.830 1.00 94.19 191 ASN A C 1
ATOM 1564 O O . ASN A 1 191 ? 9.089 2.719 3.365 1.00 94.19 191 ASN A O 1
ATOM 1568 N N . TYR A 1 192 ? 6.927 2.109 3.194 1.00 89.81 192 TYR A N 1
ATOM 1569 C CA . TYR A 1 192 ? 7.055 1.502 1.874 1.00 89.81 192 TYR A CA 1
ATOM 1570 C C . TYR A 1 192 ? 7.512 2.522 0.819 1.00 89.81 192 TYR A C 1
ATOM 1572 O O . TYR A 1 192 ? 8.496 2.284 0.122 1.00 89.81 192 TYR A O 1
ATOM 1580 N N . LEU A 1 193 ? 6.840 3.676 0.738 1.00 83.50 193 LEU A N 1
ATOM 1581 C CA . LEU A 1 193 ? 7.141 4.726 -0.245 1.00 83.50 193 LEU A CA 1
ATOM 1582 C C . LEU A 1 193 ? 8.535 5.338 -0.053 1.00 83.50 193 LEU A C 1
ATOM 1584 O O . LEU A 1 193 ? 9.217 5.642 -1.025 1.00 83.50 193 LEU A O 1
ATOM 1588 N N . LEU A 1 194 ? 8.976 5.487 1.197 1.00 83.38 194 LEU A N 1
ATOM 1589 C CA . LEU A 1 194 ? 10.279 6.057 1.552 1.00 83.38 194 LEU A CA 1
ATOM 1590 C C . LEU A 1 194 ? 11.388 5.000 1.668 1.00 83.38 194 LEU A C 1
ATOM 1592 O O . LEU A 1 194 ? 12.489 5.317 2.121 1.00 83.38 194 LEU A O 1
ATOM 1596 N N . ASN A 1 195 ? 11.114 3.747 1.284 1.00 81.50 195 ASN A N 1
ATOM 1597 C CA . ASN A 1 195 ? 12.059 2.629 1.349 1.00 81.50 195 ASN A CA 1
ATOM 1598 C C . ASN A 1 195 ? 12.703 2.453 2.746 1.00 81.50 195 ASN A C 1
ATOM 1600 O O . ASN A 1 195 ? 13.902 2.190 2.875 1.00 81.50 195 ASN A O 1
ATOM 1604 N N . LYS A 1 196 ? 11.901 2.625 3.802 1.00 83.94 196 LYS A N 1
ATOM 1605 C CA . LYS A 1 196 ? 12.259 2.363 5.204 1.00 83.94 196 LYS A CA 1
ATOM 1606 C C . LYS A 1 196 ? 11.738 0.975 5.624 1.00 83.94 196 LYS A C 1
ATOM 1608 O O . LYS A 1 196 ? 10.841 0.443 4.967 1.00 83.94 196 LYS A O 1
ATOM 1613 N N . PRO A 1 197 ? 12.248 0.369 6.718 1.00 90.69 197 PRO A N 1
ATOM 1614 C CA . PRO A 1 197 ? 11.660 -0.856 7.266 1.00 90.69 197 PRO A CA 1
ATOM 1615 C C . PRO A 1 197 ? 10.157 -0.683 7.512 1.00 90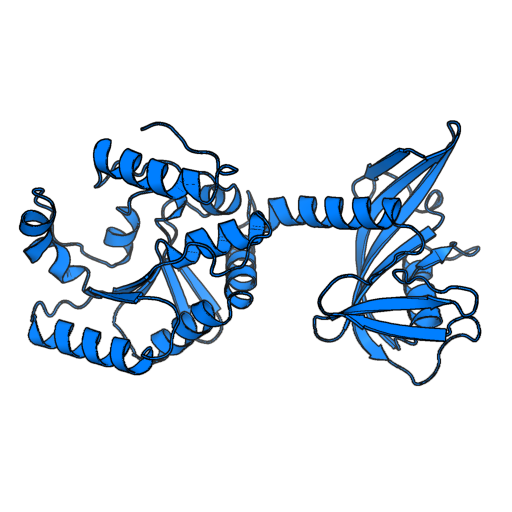.69 197 PRO A C 1
ATOM 1617 O O . PRO A 1 197 ? 9.739 0.343 8.040 1.00 90.69 197 PRO A O 1
ATOM 1620 N N . LEU A 1 198 ? 9.335 -1.665 7.135 1.00 91.19 198 LEU A N 1
ATOM 1621 C CA . LEU A 1 198 ? 7.873 -1.498 7.118 1.00 91.19 198 LEU A CA 1
ATOM 1622 C C . LEU A 1 198 ? 7.262 -1.255 8.502 1.00 91.19 198 LEU A C 1
ATOM 1624 O O . LEU A 1 198 ? 6.278 -0.529 8.613 1.00 91.19 198 LEU A O 1
ATOM 1628 N N . ASN A 1 199 ? 7.886 -1.789 9.550 1.00 93.38 199 ASN A N 1
ATOM 1629 C CA . ASN A 1 199 ? 7.527 -1.586 10.952 1.00 93.38 199 ASN A CA 1
ATOM 1630 C C . ASN A 1 199 ? 8.120 -0.302 11.569 1.00 93.38 199 ASN A C 1
ATOM 1632 O O . ASN A 1 199 ? 7.852 0.004 12.730 1.00 93.38 199 ASN A O 1
ATOM 1636 N N . HIS A 1 200 ? 8.929 0.465 10.831 1.00 93.62 200 HIS A N 1
ATOM 1637 C CA . HIS A 1 200 ? 9.621 1.633 11.369 1.00 93.62 200 H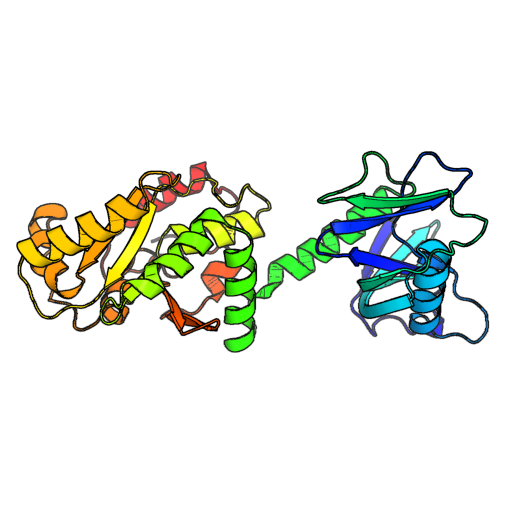IS A CA 1
ATOM 1638 C C . HIS A 1 200 ? 8.641 2.650 11.964 1.00 93.62 200 HIS A C 1
ATOM 1640 O O . HIS A 1 200 ? 7.761 3.164 11.279 1.00 93.62 200 HIS A O 1
ATOM 1646 N N . GLY A 1 201 ? 8.827 2.984 13.242 1.00 92.69 201 GLY A N 1
ATOM 1647 C CA . GLY A 1 201 ? 8.078 4.049 13.903 1.00 92.69 201 GLY A CA 1
ATOM 1648 C C . GLY A 1 201 ? 6.626 3.717 14.252 1.00 92.69 201 GLY A C 1
ATOM 1649 O O . GLY A 1 201 ? 5.986 4.579 14.854 1.00 92.69 201 GLY A O 1
ATOM 1650 N N . ILE A 1 202 ? 6.143 2.512 13.942 1.00 94.62 202 ILE A N 1
ATOM 1651 C CA . ILE A 1 202 ? 4.802 2.047 14.307 1.00 94.62 202 ILE A CA 1
ATOM 1652 C C . ILE A 1 202 ? 4.842 1.573 15.759 1.00 94.62 202 ILE A C 1
ATOM 1654 O O . ILE A 1 202 ? 5.566 0.637 16.081 1.00 94.62 202 ILE A O 1
ATOM 1658 N N . SER A 1 203 ? 4.112 2.258 16.637 1.00 91.31 203 SER A N 1
ATOM 1659 C CA . SER A 1 203 ? 3.990 1.895 18.055 1.00 91.31 203 SER A CA 1
ATOM 1660 C C . SER A 1 203 ? 2.810 0.968 18.307 1.00 91.31 203 SER A C 1
ATOM 1662 O O . SER A 1 203 ? 2.924 -0.003 19.047 1.00 91.31 203 SER A O 1
ATOM 1664 N N . ASP A 1 204 ? 1.689 1.283 17.677 1.00 94.50 204 ASP A N 1
ATOM 1665 C CA . ASP A 1 204 ? 0.377 0.786 18.038 1.00 94.50 204 ASP A CA 1
ATOM 1666 C C . ASP A 1 204 ? -0.470 0.497 16.797 1.00 94.50 204 ASP A C 1
ATOM 1668 O O . ASP A 1 204 ? -0.260 1.086 15.730 1.00 94.50 204 ASP A O 1
ATOM 1672 N N . VAL A 1 205 ? -1.412 -0.433 16.945 1.00 96.62 205 VAL A N 1
ATOM 1673 C CA . VAL A 1 205 ? -2.417 -0.782 15.937 1.00 96.62 205 VAL A CA 1
ATOM 1674 C C . VAL A 1 205 ? -3.800 -0.538 16.525 1.00 96.62 205 VAL A C 1
ATOM 1676 O O . VAL A 1 205 ? -4.214 -1.242 17.447 1.00 96.62 205 VAL A O 1
ATOM 1679 N N . ASP A 1 206 ? -4.510 0.428 15.946 1.00 97.56 206 ASP A N 1
ATOM 1680 C CA . ASP A 1 206 ? -5.883 0.772 16.305 1.00 97.56 206 ASP A CA 1
ATOM 1681 C C . ASP A 1 206 ? -6.867 -0.258 15.719 1.00 97.56 206 ASP A C 1
ATOM 1683 O O . ASP A 1 206 ? -6.941 -0.435 14.497 1.00 97.56 206 ASP A O 1
ATOM 1687 N N . ILE A 1 207 ? -7.650 -0.915 16.577 1.00 97.69 207 ILE A N 1
ATOM 1688 C CA . ILE A 1 207 ? -8.771 -1.793 16.220 1.00 97.69 207 ILE A CA 1
ATOM 1689 C C . ILE A 1 207 ? -10.047 -1.199 16.814 1.00 97.69 207 ILE A C 1
ATOM 1691 O O . ILE A 1 207 ? -10.313 -1.287 18.011 1.00 97.69 207 ILE A O 1
ATOM 1695 N N . VAL A 1 208 ? -10.876 -0.622 15.960 1.00 97.94 208 VAL A N 1
ATOM 1696 C CA . VAL A 1 208 ? -12.083 0.098 16.368 1.00 97.94 208 VAL A CA 1
ATOM 1697 C C . VAL A 1 208 ? -13.320 -0.648 15.897 1.00 97.94 208 VAL A C 1
ATOM 1699 O O . VAL A 1 208 ? -13.329 -1.204 14.800 1.00 97.94 208 VAL A O 1
ATOM 1702 N N . TYR A 1 209 ? -14.358 -0.704 16.724 1.00 97.88 209 TYR A N 1
ATOM 1703 C CA . TYR A 1 209 ? -15.615 -1.390 16.405 1.00 97.88 209 TYR A CA 1
ATOM 1704 C C . TYR A 1 209 ? -16.816 -0.628 16.966 1.00 97.88 209 TYR A C 1
ATOM 1706 O O . TYR A 1 209 ? -16.654 0.266 17.797 1.00 97.88 209 TYR A O 1
ATOM 1714 N N . TYR A 1 210 ? -18.025 -0.958 16.505 1.00 97.25 210 TYR A N 1
ATOM 1715 C CA . TYR A 1 210 ? -19.249 -0.306 16.970 1.00 97.25 210 TYR A CA 1
ATOM 1716 C C . TYR A 1 210 ? -20.239 -1.316 17.535 1.00 97.25 210 TYR A C 1
ATOM 1718 O O . TYR A 1 210 ? -20.883 -2.061 16.795 1.00 97.25 210 TYR A O 1
ATOM 1726 N N . ASP A 1 211 ? -20.416 -1.283 18.852 1.00 95.44 211 ASP A N 1
ATOM 1727 C CA . ASP A 1 211 ? -21.418 -2.074 19.558 1.00 95.44 211 ASP A CA 1
ATOM 1728 C C . ASP A 1 211 ? -22.300 -1.155 20.406 1.00 95.44 211 ASP A C 1
ATOM 1730 O O . ASP A 1 211 ? -21.797 -0.350 21.187 1.00 95.44 211 ASP A O 1
ATOM 1734 N N . THR A 1 212 ? -23.621 -1.256 20.262 1.00 94.00 212 THR A N 1
ATOM 1735 C CA . THR A 1 212 ? -24.582 -0.433 21.018 1.00 94.00 212 THR A CA 1
ATOM 1736 C C . THR A 1 212 ? -24.606 -0.748 22.513 1.00 94.00 212 THR A C 1
ATOM 1738 O O . THR A 1 212 ? -25.170 0.018 23.292 1.00 94.00 212 THR A O 1
ATOM 1741 N N . ASP A 1 213 ? -24.033 -1.878 22.923 1.00 93.69 213 ASP A N 1
ATOM 1742 C CA . ASP A 1 213 ? -23.844 -2.225 24.323 1.00 93.69 213 ASP A CA 1
ATOM 1743 C C . ASP A 1 213 ? -22.720 -1.382 24.937 1.00 93.69 213 ASP A C 1
ATOM 1745 O O . ASP A 1 213 ? -21.531 -1.580 24.681 1.00 93.69 213 ASP A O 1
ATOM 1749 N N . LEU A 1 214 ? -23.123 -0.423 25.769 1.00 93.06 214 LEU A N 1
ATOM 1750 C CA . LEU A 1 214 ? -22.219 0.490 26.454 1.00 93.06 214 LEU A CA 1
ATOM 1751 C C . LEU A 1 214 ? -21.700 -0.083 27.782 1.00 93.06 214 LEU A C 1
ATOM 1753 O O . LEU A 1 214 ? -21.348 0.702 28.657 1.00 93.06 214 LEU A O 1
ATOM 1757 N N . SER A 1 215 ? -21.665 -1.399 27.995 1.00 94.12 215 SER A N 1
ATOM 1758 C CA . SER A 1 215 ? -21.090 -1.977 29.217 1.00 94.12 215 SER A CA 1
ATOM 1759 C C . SER A 1 215 ? -19.557 -2.027 29.169 1.00 94.12 215 SER A C 1
ATOM 1761 O O . SER A 1 215 ? -18.946 -2.498 28.211 1.00 94.12 215 SER A O 1
ATOM 1763 N N . GLU A 1 216 ? -18.917 -1.555 30.242 1.00 91.75 216 GLU A N 1
ATOM 1764 C CA . GLU A 1 216 ? -17.454 -1.606 30.395 1.00 91.75 216 GLU A CA 1
ATOM 1765 C C . GLU A 1 216 ? -16.936 -3.045 30.487 1.00 91.75 216 GLU A C 1
ATOM 1767 O O . GLU A 1 216 ? -15.866 -3.358 29.970 1.00 91.75 216 GLU A O 1
ATOM 1772 N N . GLU A 1 217 ? -17.724 -3.939 31.088 1.00 93.88 217 GLU A N 1
ATOM 1773 C CA . GLU A 1 217 ? -17.407 -5.362 31.191 1.00 93.88 217 GLU A CA 1
ATOM 1774 C C . GLU A 1 217 ? -17.267 -6.011 29.807 1.00 93.88 217 GLU A C 1
ATOM 1776 O O . GLU A 1 217 ? -16.292 -6.719 29.550 1.00 93.88 217 GLU A O 1
ATOM 1781 N N . LYS A 1 218 ? -18.200 -5.741 28.886 1.00 93.00 218 LYS A N 1
ATOM 1782 C CA . LYS A 1 218 ? -18.156 -6.303 27.532 1.00 93.00 218 LYS A CA 1
ATOM 1783 C C . LYS A 1 218 ? -16.967 -5.779 26.740 1.00 93.00 218 LYS A C 1
ATOM 1785 O O . LYS A 1 218 ? -16.262 -6.575 26.121 1.00 93.00 218 LYS A O 1
ATOM 1790 N N . GLU A 1 219 ? -16.717 -4.472 26.794 1.00 93.19 219 GLU A N 1
ATOM 1791 C CA . GLU A 1 219 ? -15.554 -3.874 26.136 1.00 93.19 219 GLU A CA 1
ATOM 1792 C C . GLU A 1 219 ? -14.249 -4.453 26.699 1.00 93.19 219 GLU A C 1
ATOM 1794 O O . GLU A 1 219 ? -13.394 -4.891 25.933 1.00 93.19 219 GLU A O 1
ATOM 1799 N N . SER A 1 220 ? -14.135 -4.570 28.024 1.00 93.62 220 SER A N 1
ATOM 1800 C CA . SER A 1 220 ? -12.971 -5.167 28.690 1.00 93.62 220 SER A CA 1
ATOM 1801 C C . SER A 1 220 ? -12.757 -6.628 28.288 1.00 93.62 220 SER A C 1
ATOM 1803 O O . SER A 1 220 ? -11.627 -7.045 28.032 1.00 93.62 220 SER A O 1
ATOM 1805 N N . ASN A 1 221 ? -13.831 -7.414 28.180 1.00 93.62 221 ASN A N 1
ATOM 1806 C CA . ASN A 1 221 ? -13.761 -8.801 27.720 1.00 93.62 221 ASN A CA 1
ATOM 1807 C C . ASN A 1 221 ? -13.257 -8.898 26.272 1.00 93.62 221 ASN A C 1
ATOM 1809 O O . ASN A 1 221 ? -12.425 -9.759 25.973 1.00 93.62 221 ASN A O 1
ATOM 1813 N N . ILE A 1 222 ? -13.708 -8.004 25.387 1.00 93.12 222 ILE A N 1
ATOM 1814 C CA . ILE A 1 222 ? -13.237 -7.929 23.996 1.00 93.12 222 ILE A CA 1
ATOM 1815 C C . ILE A 1 222 ? -11.764 -7.513 23.951 1.00 93.12 222 ILE A C 1
ATOM 1817 O O . ILE A 1 222 ? -10.965 -8.217 23.332 1.00 93.12 222 ILE A O 1
ATOM 1821 N N . ILE A 1 223 ? -11.383 -6.443 24.658 1.00 92.88 223 ILE A N 1
ATOM 1822 C CA . ILE A 1 223 ? -9.993 -5.968 24.758 1.00 92.88 223 ILE A CA 1
ATOM 1823 C C . ILE A 1 223 ? -9.076 -7.112 25.198 1.00 92.88 223 ILE A C 1
ATOM 1825 O O . ILE A 1 223 ? -8.080 -7.393 24.533 1.00 92.88 223 ILE A O 1
ATOM 1829 N N . ASN A 1 224 ? -9.425 -7.809 26.281 1.00 91.88 224 ASN A N 1
ATOM 1830 C CA . ASN A 1 224 ? -8.624 -8.913 26.807 1.00 91.88 224 ASN A CA 1
ATOM 1831 C C . ASN A 1 224 ? -8.535 -10.075 25.813 1.00 91.88 224 ASN A C 1
ATOM 1833 O O . ASN A 1 224 ? -7.459 -10.635 25.608 1.00 91.88 224 ASN A O 1
ATOM 1837 N N . THR A 1 225 ? -9.646 -10.425 25.163 1.00 91.06 225 THR A N 1
ATOM 1838 C CA . THR A 1 225 ? -9.687 -11.509 24.172 1.00 91.06 225 THR A CA 1
ATOM 1839 C C . THR A 1 225 ? -8.792 -11.205 22.973 1.00 91.06 225 THR A C 1
ATOM 1841 O O . THR A 1 225 ? -8.021 -12.066 22.547 1.00 91.06 225 THR A O 1
ATOM 1844 N N . VAL A 1 226 ? -8.851 -9.984 22.442 1.00 90.19 226 VAL A N 1
ATOM 1845 C CA . VAL A 1 226 ? -8.025 -9.557 21.308 1.00 90.19 226 VAL A CA 1
ATOM 1846 C C . VAL A 1 226 ? -6.555 -9.471 21.731 1.00 90.19 226 VAL A C 1
ATOM 1848 O O . VAL A 1 226 ? -5.712 -10.125 21.120 1.00 90.19 226 VAL A O 1
ATOM 1851 N N . LYS A 1 227 ? -6.237 -8.769 22.827 1.00 88.50 227 LYS A N 1
ATOM 1852 C CA . LYS A 1 227 ? -4.854 -8.606 23.316 1.00 88.50 227 LYS A CA 1
ATOM 1853 C C . LYS A 1 227 ? -4.166 -9.935 23.624 1.00 88.50 227 LYS A C 1
ATOM 1855 O O . LYS A 1 227 ? -3.011 -10.113 23.247 1.00 88.50 227 LYS A O 1
ATOM 1860 N N . ASN A 1 228 ? -4.866 -10.895 24.234 1.00 86.81 228 ASN A N 1
ATOM 1861 C CA . ASN A 1 228 ? -4.289 -12.203 24.567 1.00 86.81 228 ASN A CA 1
ATOM 1862 C C . ASN A 1 228 ? -3.811 -12.984 23.332 1.00 86.81 228 ASN A C 1
ATOM 1864 O O . ASN A 1 228 ? -2.824 -13.717 23.411 1.00 86.81 228 ASN A O 1
ATOM 1868 N N . ASN A 1 229 ? -4.467 -12.800 22.185 1.00 86.38 229 ASN A N 1
ATOM 1869 C CA . ASN A 1 229 ? -4.088 -13.464 20.938 1.00 86.38 229 ASN A CA 1
ATOM 1870 C C . ASN A 1 229 ? -2.905 -12.802 20.222 1.00 86.38 229 ASN A C 1
ATOM 1872 O O . ASN A 1 229 ? -2.263 -13.441 19.392 1.00 86.38 229 ASN A O 1
ATOM 1876 N N . PHE A 1 230 ? -2.580 -11.557 20.572 1.00 85.50 230 PHE A N 1
ATOM 1877 C CA . PHE A 1 230 ? -1.462 -10.819 19.990 1.00 85.50 230 PHE A CA 1
ATOM 1878 C C . PHE A 1 230 ? -0.294 -10.626 20.962 1.00 85.50 230 PHE A C 1
ATOM 1880 O O . PHE A 1 230 ? 0.602 -9.859 20.672 1.00 85.50 230 PHE A O 1
ATOM 1887 N N . THR A 1 231 ? -0.230 -11.361 22.073 1.00 72.56 231 THR A N 1
ATOM 1888 C CA . THR A 1 231 ? 0.812 -11.216 23.118 1.00 72.56 231 THR A CA 1
ATOM 1889 C C . THR A 1 231 ? 2.271 -11.313 22.656 1.00 72.56 231 THR A C 1
ATOM 1891 O O . THR A 1 231 ? 3.161 -10.881 23.384 1.00 72.56 231 THR A O 1
ATOM 1894 N N . LEU A 1 232 ? 2.533 -11.888 21.479 1.00 71.44 232 LEU A N 1
ATOM 1895 C CA . LEU A 1 232 ? 3.875 -12.034 20.901 1.00 71.44 232 LEU A CA 1
ATOM 1896 C C . LEU A 1 232 ? 4.148 -11.064 19.739 1.00 71.44 232 LEU A C 1
ATOM 1898 O O . LEU A 1 232 ? 5.166 -11.208 19.061 1.00 71.44 232 LEU A O 1
ATOM 1902 N N . ASN A 1 233 ? 3.243 -10.126 19.458 1.00 77.50 233 ASN A N 1
ATOM 1903 C CA . ASN A 1 233 ? 3.429 -9.161 18.384 1.00 77.50 233 ASN A CA 1
ATOM 1904 C C . ASN A 1 233 ? 4.371 -8.015 18.807 1.00 77.50 233 ASN A C 1
ATOM 1906 O O . ASN A 1 233 ? 4.683 -7.816 19.977 1.00 77.50 233 ASN A O 1
ATOM 1910 N N . GLU A 1 234 ? 4.839 -7.254 17.821 1.00 85.81 234 GLU A N 1
ATOM 1911 C CA . GLU A 1 234 ? 5.724 -6.100 18.034 1.00 85.81 234 GLU A CA 1
ATOM 1912 C C . GLU A 1 234 ? 4.971 -4.776 18.266 1.00 85.81 234 GLU A C 1
ATOM 1914 O O . GLU A 1 234 ? 5.611 -3.740 18.434 1.00 85.81 234 GLU A O 1
ATOM 1919 N N . TYR A 1 235 ? 3.633 -4.799 18.256 1.00 90.50 235 TYR A N 1
ATOM 1920 C CA . TYR A 1 235 ? 2.789 -3.604 18.318 1.00 90.50 235 TYR A CA 1
ATOM 1921 C C . TYR A 1 235 ? 1.874 -3.617 19.536 1.00 90.50 235 TYR A C 1
ATOM 1923 O O . TYR A 1 235 ? 1.206 -4.616 19.806 1.00 90.50 235 TYR A O 1
ATOM 1931 N N . ASP A 1 236 ? 1.718 -2.467 20.177 1.00 92.06 236 ASP A N 1
ATOM 1932 C CA . ASP A 1 236 ? 0.658 -2.295 21.162 1.00 92.06 236 ASP A CA 1
ATOM 1933 C C . ASP A 1 236 ? -0.706 -2.334 20.454 1.00 92.06 236 ASP A C 1
ATOM 1935 O O . ASP A 1 236 ? -0.978 -1.569 19.532 1.00 92.06 236 ASP A O 1
ATOM 1939 N N . ILE A 1 237 ? -1.577 -3.259 20.850 1.00 94.56 237 ILE A N 1
ATOM 1940 C CA . ILE A 1 237 ? -2.921 -3.351 20.274 1.00 94.56 237 ILE A CA 1
ATOM 1941 C C . ILE A 1 237 ? -3.865 -2.450 21.069 1.00 94.56 237 ILE A C 1
ATOM 1943 O O . ILE A 1 237 ? -4.115 -2.724 22.248 1.00 94.56 237 ILE A O 1
ATOM 1947 N N . ASP A 1 238 ? -4.408 -1.413 20.434 1.00 94.88 238 ASP A N 1
ATOM 1948 C CA . ASP A 1 238 ? -5.449 -0.572 21.024 1.00 94.88 238 ASP A CA 1
ATOM 1949 C C . ASP A 1 238 ? -6.818 -0.985 20.482 1.00 94.88 238 ASP A C 1
ATOM 1951 O O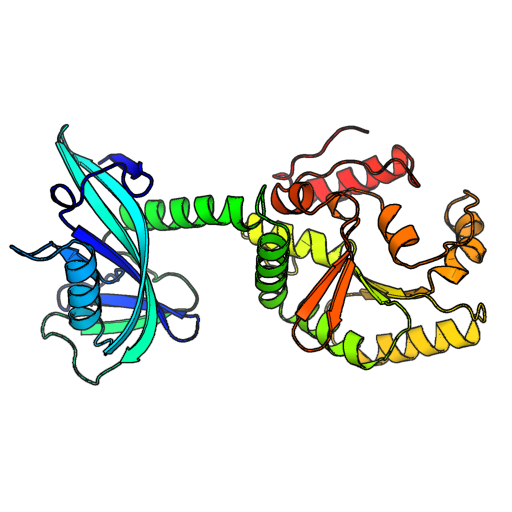 . ASP A 1 238 ? -7.011 -1.078 19.272 1.00 94.88 238 ASP A O 1
ATOM 1955 N N . VAL A 1 239 ? -7.756 -1.297 21.375 1.00 95.62 239 VAL A N 1
ATOM 1956 C CA . VAL A 1 239 ? -9.089 -1.782 20.998 1.00 95.62 239 VAL A CA 1
ATOM 1957 C C . VAL A 1 239 ? -10.135 -0.920 21.676 1.00 95.62 239 VAL A C 1
ATOM 1959 O O . VAL A 1 239 ? -10.179 -0.878 22.905 1.00 95.62 239 VAL A O 1
ATOM 1962 N N . ALA A 1 240 ? -11.003 -0.289 20.888 1.00 95.88 240 ALA A N 1
ATOM 1963 C CA . ALA A 1 240 ? -12.005 0.640 21.405 1.00 95.88 240 ALA A CA 1
ATOM 1964 C C . ALA A 1 240 ? -13.383 0.423 20.770 1.00 95.88 240 ALA A C 1
ATOM 1966 O O . ALA A 1 240 ? -13.510 0.262 19.551 1.00 95.88 240 ALA A O 1
ATOM 1967 N N . ASN A 1 241 ? -14.430 0.449 21.601 1.00 96.69 241 ASN A N 1
ATOM 1968 C CA . ASN A 1 241 ? -15.804 0.569 21.127 1.00 96.69 241 ASN A CA 1
ATOM 1969 C C . ASN A 1 241 ? -16.132 2.046 20.877 1.00 96.69 241 ASN A C 1
ATOM 1971 O O . ASN A 1 241 ? -16.322 2.828 21.814 1.00 96.69 241 ASN A O 1
ATOM 1975 N N . GLU A 1 242 ? -16.276 2.429 19.613 1.00 96.56 242 GLU A N 1
ATOM 1976 C CA . GLU A 1 242 ? -16.506 3.820 19.211 1.00 96.56 242 GLU A CA 1
ATOM 1977 C C . GLU A 1 242 ? -17.826 4.387 19.749 1.00 96.56 242 GLU A C 1
ATOM 1979 O O . GLU A 1 242 ? -17.957 5.591 19.980 1.00 96.56 242 GLU A O 1
ATOM 1984 N N . SER A 1 243 ? -18.807 3.534 20.053 1.00 95.38 243 SER A N 1
ATOM 1985 C CA . SER A 1 243 ? -20.050 3.992 20.678 1.00 95.38 243 SER A CA 1
ATOM 1986 C C . SER A 1 243 ? -19.833 4.504 22.112 1.00 95.38 243 SER A C 1
ATOM 1988 O O . SER A 1 243 ? -20.616 5.329 22.584 1.00 95.38 243 SER A O 1
ATOM 1990 N N . ARG A 1 244 ? -18.763 4.075 22.801 1.00 95.31 244 ARG A N 1
ATOM 1991 C CA . ARG A 1 244 ? -18.461 4.408 24.205 1.00 95.31 244 ARG A CA 1
ATOM 1992 C C . ARG A 1 244 ? -17.519 5.598 24.372 1.00 95.31 244 ARG A C 1
ATOM 1994 O O . ARG A 1 244 ? -17.461 6.149 25.466 1.00 95.31 244 ARG A O 1
ATOM 2001 N N . VAL A 1 245 ? -16.840 6.046 23.315 1.00 92.50 245 VAL A N 1
ATOM 2002 C CA . VAL A 1 245 ? -15.780 7.075 23.401 1.00 92.50 245 VAL A CA 1
ATOM 2003 C C . VAL A 1 245 ? -16.259 8.363 24.073 1.00 92.50 245 VAL A C 1
ATOM 2005 O O . VAL A 1 245 ? -15.583 8.912 24.940 1.00 92.50 245 VAL A O 1
ATOM 2008 N N . HIS A 1 246 ? -17.478 8.810 23.763 1.00 93.06 246 HIS A N 1
ATOM 2009 C CA . HIS A 1 246 ? -18.078 10.006 24.361 1.00 93.06 246 HIS A CA 1
ATOM 2010 C C . HIS A 1 246 ? -18.226 9.964 25.896 1.00 93.06 246 HIS A C 1
ATOM 2012 O O . HIS A 1 246 ? -18.407 11.019 26.503 1.00 93.06 246 HIS A O 1
ATOM 2018 N N . LEU A 1 247 ? -18.157 8.780 26.520 1.00 93.19 247 LEU A N 1
ATOM 2019 C CA . LEU A 1 247 ? -18.269 8.604 27.970 1.00 93.19 247 LEU A CA 1
ATOM 2020 C C . LEU A 1 247 ? -16.984 8.988 28.714 1.00 93.19 247 LEU A C 1
ATOM 2022 O O . LEU A 1 247 ? -17.070 9.451 29.846 1.00 93.19 247 LEU A O 1
ATOM 2026 N N . TRP A 1 248 ? -15.816 8.809 28.091 1.00 90.94 248 TRP A N 1
ATOM 2027 C CA . TRP A 1 248 ? -14.509 9.017 28.730 1.00 90.94 248 TRP A CA 1
ATOM 2028 C C . TRP A 1 248 ? -13.656 10.102 28.055 1.00 90.94 248 TRP A C 1
ATOM 2030 O O . TRP A 1 248 ? -12.690 10.588 28.641 1.00 90.94 248 TRP A O 1
ATOM 2040 N N . TYR A 1 249 ? -14.008 10.541 26.842 1.00 89.44 249 TYR A N 1
ATOM 2041 C CA . TYR A 1 249 ? -13.197 11.497 26.077 1.00 89.44 249 TYR A CA 1
ATOM 2042 C C . TYR A 1 249 ? -13.060 12.871 26.760 1.00 89.44 249 TYR A C 1
ATOM 2044 O O . TYR A 1 249 ? -11.993 13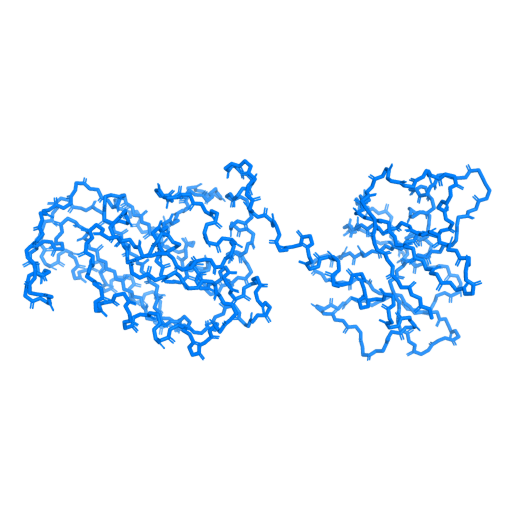.482 26.711 1.00 89.44 249 TYR A O 1
ATOM 2052 N N . GLU A 1 250 ? -14.116 13.361 27.422 1.00 90.75 250 GLU A N 1
ATOM 2053 C CA . GLU A 1 250 ? -14.068 14.637 28.155 1.00 90.75 250 GLU A CA 1
ATOM 2054 C C . GLU A 1 250 ? -13.106 14.572 29.346 1.00 90.75 250 GLU A C 1
ATOM 2056 O O . GLU A 1 250 ? -12.357 15.518 29.575 1.00 90.75 250 GLU A O 1
ATOM 2061 N N . GLU A 1 251 ? -13.068 13.446 30.057 1.00 89.31 251 GLU A N 1
ATOM 2062 C CA . GLU A 1 251 ? -12.135 13.227 31.164 1.00 89.31 251 GLU A CA 1
ATOM 2063 C C . GLU A 1 251 ? -10.686 13.121 30.667 1.00 89.31 251 GLU A C 1
ATOM 2065 O O . GLU A 1 251 ? -9.784 13.721 31.250 1.00 89.31 251 GLU A O 1
ATOM 2070 N N . ALA A 1 252 ? -10.465 12.423 29.549 1.00 86.25 252 ALA A N 1
ATOM 2071 C CA . ALA A 1 252 ? -9.133 12.219 28.985 1.00 86.25 252 ALA A CA 1
ATOM 2072 C C . ALA A 1 252 ? -8.544 13.476 28.313 1.00 86.25 252 ALA A C 1
ATOM 2074 O O . ALA A 1 252 ? -7.337 13.713 28.393 1.00 86.25 252 ALA A O 1
ATOM 2075 N N . PHE A 1 253 ? -9.375 14.279 27.637 1.00 84.19 253 PHE A N 1
ATOM 2076 C CA . PHE A 1 253 ? -8.915 15.361 26.752 1.00 84.19 253 PHE A CA 1
ATOM 2077 C C . PHE A 1 253 ? -9.538 16.733 27.037 1.00 84.19 253 PHE A C 1
ATOM 2079 O O . PHE A 1 253 ? -9.222 17.702 26.345 1.00 84.19 253 PHE A O 1
ATOM 2086 N N . GLY A 1 254 ? -10.429 16.851 28.024 1.00 85.00 254 GLY A N 1
ATOM 2087 C CA . GLY A 1 254 ? -11.053 18.122 28.410 1.00 85.00 254 GLY A CA 1
ATOM 2088 C C . GLY A 1 254 ? -12.065 18.673 27.400 1.00 85.00 254 GLY A C 1
ATOM 2089 O O . GLY A 1 254 ? -12.437 19.844 27.480 1.00 85.00 254 GLY A O 1
ATOM 2090 N N . LYS A 1 255 ? -12.502 17.863 26.427 1.00 85.19 255 LYS A N 1
ATOM 2091 C CA . LYS A 1 255 ? -13.459 18.256 25.385 1.00 85.19 255 LYS A CA 1
ATOM 2092 C C . LYS A 1 255 ? -14.625 17.283 25.344 1.00 85.19 255 LYS A C 1
ATOM 2094 O O . LYS A 1 255 ? -14.437 16.097 25.119 1.00 85.19 255 LYS A O 1
ATOM 2099 N N . LYS A 1 256 ? -15.847 17.787 25.477 1.00 90.19 256 LYS A N 1
ATOM 2100 C CA . LYS A 1 256 ? -17.044 16.968 25.290 1.00 90.19 256 LYS A CA 1
ATOM 2101 C C . LYS A 1 256 ? -17.285 16.680 23.810 1.00 90.19 256 LYS A C 1
ATOM 2103 O O . LYS A 1 256 ? -17.249 17.595 22.984 1.00 90.19 256 LYS A O 1
ATOM 2108 N N . ILE A 1 257 ? -17.578 15.423 23.490 1.00 91.81 257 ILE A N 1
ATOM 2109 C CA . ILE A 1 257 ? -17.990 14.989 22.151 1.00 91.81 257 ILE A CA 1
ATOM 2110 C C . ILE A 1 257 ? -19.369 14.329 22.213 1.00 91.81 257 ILE A C 1
ATOM 2112 O O . ILE A 1 257 ? -19.809 13.873 23.268 1.00 91.81 257 ILE A O 1
ATOM 2116 N N . ASN A 1 258 ? -20.061 14.290 21.077 1.00 92.88 258 ASN A N 1
ATOM 2117 C CA . ASN A 1 258 ? -21.291 13.513 20.951 1.00 92.88 258 ASN A CA 1
ATOM 2118 C C . ASN A 1 258 ? -20.953 12.037 20.726 1.00 92.88 258 ASN A C 1
ATOM 2120 O O . ASN A 1 258 ? -19.893 11.720 20.192 1.00 92.88 258 ASN A O 1
ATOM 2124 N N . ALA A 1 259 ? -21.876 11.147 21.093 1.00 94.50 259 ALA A N 1
ATOM 2125 C CA . ALA A 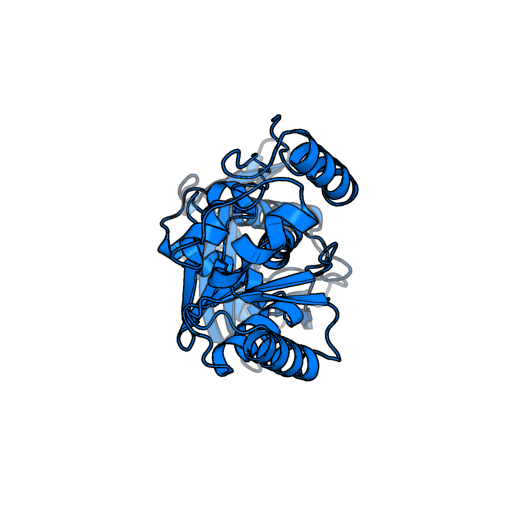1 259 ? -21.768 9.738 20.741 1.00 94.50 259 ALA A CA 1
ATOM 2126 C C . ALA A 1 259 ? -21.713 9.577 19.216 1.00 94.50 259 ALA A C 1
ATOM 2128 O O . ALA A 1 259 ? -22.580 10.100 18.507 1.00 94.50 259 ALA A O 1
ATOM 2129 N N . TYR A 1 260 ? -20.716 8.840 18.730 1.00 95.69 260 TYR A N 1
ATOM 2130 C CA . TYR A 1 260 ? -20.664 8.447 17.330 1.00 95.69 260 TYR A CA 1
ATOM 2131 C C . TYR A 1 260 ? -21.802 7.484 16.994 1.00 95.69 260 TYR A C 1
ATOM 2133 O O . TYR A 1 260 ? -22.299 6.733 17.839 1.00 95.69 260 TYR A O 1
ATOM 2141 N N . LYS A 1 261 ? -22.211 7.492 15.729 1.00 94.56 261 LYS A N 1
ATOM 2142 C CA . LYS A 1 261 ? -23.254 6.620 15.175 1.00 94.56 261 LYS A CA 1
ATOM 2143 C C . LYS A 1 261 ? -22.681 5.426 14.416 1.00 94.56 261 LYS A C 1
ATOM 2145 O O . LYS A 1 261 ? -23.436 4.541 14.028 1.00 94.56 261 LYS A O 1
ATOM 2150 N N . SER A 1 262 ? -21.377 5.435 14.150 1.00 96.56 262 SER A N 1
ATOM 2151 C CA . SER A 1 262 ? -20.660 4.407 13.393 1.00 96.56 262 SER A CA 1
ATOM 2152 C C . SER A 1 262 ? -19.151 4.538 13.610 1.00 96.56 262 SER A C 1
ATOM 2154 O O . SER A 1 262 ? -18.686 5.602 14.028 1.00 96.56 262 SER A O 1
ATOM 2156 N N . VAL A 1 263 ? -18.385 3.494 13.283 1.00 97.44 263 VAL A N 1
ATOM 2157 C CA . VAL A 1 263 ? -16.915 3.589 13.256 1.00 97.44 263 VAL A CA 1
ATOM 2158 C C . VAL A 1 263 ? -16.446 4.531 12.152 1.00 97.44 263 VAL A C 1
ATOM 2160 O O . VAL A 1 263 ? -15.482 5.266 12.330 1.00 97.44 263 VAL A O 1
ATOM 2163 N N . GLU A 1 264 ? -17.161 4.586 11.032 1.00 98.06 264 GLU A N 1
ATOM 2164 C CA . GLU A 1 264 ? -16.889 5.513 9.938 1.00 98.06 264 GLU A CA 1
ATOM 2165 C C . GLU A 1 264 ? -16.934 6.981 10.392 1.00 98.06 264 GLU A C 1
ATOM 2167 O O . GLU A 1 264 ? -16.084 7.787 10.003 1.00 98.06 264 GLU A O 1
ATOM 2172 N N . GLU A 1 265 ? -17.896 7.341 11.248 1.00 97.12 265 GLU A N 1
ATOM 2173 C CA . GLU A 1 265 ? -17.971 8.683 11.835 1.00 97.12 265 GLU A CA 1
ATOM 2174 C C . GLU A 1 265 ? -16.759 8.965 12.730 1.00 97.12 265 GLU A C 1
ATOM 2176 O O . GLU A 1 265 ? -16.162 10.033 12.608 1.00 97.12 265 GLU A O 1
ATOM 2181 N N . ALA A 1 266 ? -16.340 7.996 13.548 1.00 96.94 266 ALA A N 1
ATOM 2182 C CA . ALA A 1 266 ? -15.150 8.123 14.381 1.00 96.94 266 ALA A CA 1
ATOM 2183 C C . ALA A 1 266 ? -13.868 8.295 13.547 1.00 96.94 266 ALA A C 1
ATOM 2185 O O . ALA A 1 266 ? -13.153 9.284 13.723 1.00 96.94 266 ALA A O 1
ATOM 2186 N N . ILE A 1 267 ? -13.624 7.414 12.568 1.00 98.06 267 ILE A N 1
ATOM 2187 C CA . ILE A 1 267 ? -12.459 7.478 11.664 1.00 98.06 267 ILE A CA 1
ATOM 2188 C C . ILE A 1 267 ? -12.409 8.817 10.925 1.00 98.06 267 ILE A C 1
ATOM 2190 O O . ILE A 1 267 ? -11.335 9.390 10.740 1.00 98.06 267 ILE A O 1
ATOM 2194 N N . SER A 1 268 ? -13.566 9.355 10.533 1.00 97.62 268 SER A N 1
ATOM 2195 C CA . SER A 1 268 ? -13.652 10.657 9.862 1.00 97.62 268 SER A CA 1
ATOM 2196 C C . SER A 1 268 ? -13.171 11.818 10.729 1.00 97.62 268 SER A C 1
ATOM 2198 O O . SER A 1 268 ? -12.894 12.885 10.199 1.00 97.62 268 SER A O 1
ATOM 2200 N N . THR A 1 269 ? -13.046 11.654 12.044 1.00 96.00 269 THR A N 1
ATOM 2201 C CA . THR A 1 269 ? -12.577 12.713 12.952 1.00 96.00 269 THR A CA 1
ATOM 2202 C C . THR A 1 269 ? -11.103 12.604 13.328 1.00 96.00 269 THR A C 1
ATOM 2204 O O . THR A 1 269 ? -10.581 13.480 14.024 1.00 96.00 269 THR A O 1
ATOM 2207 N N . TRP A 1 270 ? -10.409 11.563 12.864 1.00 95.88 270 TRP A N 1
ATOM 2208 C CA . TRP A 1 270 ? -9.029 11.306 13.250 1.00 95.88 270 TRP A CA 1
ATOM 2209 C C . TRP A 1 270 ? -8.061 12.422 12.824 1.00 95.88 270 TRP A C 1
ATOM 2211 O O . TRP A 1 270 ? -8.302 13.104 11.832 1.00 95.88 270 TRP A O 1
ATOM 2221 N N . PRO A 1 271 ? -6.935 12.611 13.544 1.00 94.44 271 PRO A N 1
ATOM 2222 C CA . PRO A 1 271 ? -6.128 13.842 13.543 1.00 94.44 271 PRO A CA 1
ATOM 2223 C C . PRO A 1 271 ? -5.659 14.401 12.189 1.00 94.44 271 PRO A C 1
ATOM 2225 O O . PRO A 1 271 ? -5.427 15.605 12.067 1.00 94.44 271 PRO A O 1
ATOM 2228 N N . THR A 1 272 ? -5.452 13.554 11.181 1.00 96.75 272 THR A N 1
ATOM 2229 C CA . THR A 1 272 ? -4.993 13.969 9.846 1.00 96.75 272 THR A CA 1
ATOM 2230 C C . THR A 1 272 ? -5.799 13.271 8.759 1.00 96.75 272 THR A C 1
ATOM 2232 O O . THR A 1 272 ? -6.310 12.168 8.979 1.00 96.75 272 THR A O 1
ATOM 2235 N N . THR A 1 273 ? -5.892 13.888 7.578 1.00 97.00 273 THR A N 1
ATOM 2236 C CA . THR A 1 273 ? -6.583 13.297 6.417 1.00 97.00 273 THR A CA 1
ATOM 2237 C C . THR A 1 273 ? -5.984 11.944 6.038 1.00 97.00 273 THR A C 1
ATOM 2239 O O . THR A 1 273 ? -6.724 10.993 5.821 1.00 97.00 273 THR A O 1
ATOM 2242 N N . ALA A 1 274 ? -4.651 11.834 6.042 1.00 96.25 274 ALA A N 1
ATOM 2243 C CA . ALA A 1 274 ? -3.937 10.600 5.727 1.00 96.25 274 ALA A CA 1
ATOM 2244 C C . ALA A 1 274 ? -4.150 9.495 6.772 1.00 96.25 274 ALA A C 1
ATOM 2246 O O . ALA A 1 274 ? -4.241 8.335 6.388 1.00 96.25 274 ALA A O 1
ATOM 2247 N N . THR A 1 275 ? -4.259 9.837 8.067 1.00 96.12 275 THR A N 1
ATOM 2248 C CA . THR A 1 275 ? -4.549 8.831 9.104 1.00 96.12 275 THR A CA 1
ATOM 2249 C C . THR A 1 275 ? -6.002 8.459 9.228 1.00 96.12 275 THR A C 1
ATOM 2251 O O . THR A 1 275 ? -6.271 7.428 9.824 1.00 96.12 275 THR A O 1
ATOM 2254 N N . SER A 1 276 ? -6.918 9.268 8.696 1.00 97.81 276 SER A N 1
ATOM 2255 C CA . SER A 1 276 ? -8.356 8.995 8.681 1.00 97.81 276 SER A CA 1
ATOM 2256 C C . SER A 1 276 ? -8.660 7.886 7.669 1.00 97.81 276 SER A C 1
ATOM 2258 O O . SER A 1 276 ? -9.239 8.135 6.614 1.00 97.81 276 SER A O 1
ATOM 2260 N N . ILE A 1 277 ? -8.190 6.672 7.958 1.00 98.31 277 ILE A N 1
ATOM 2261 C CA . ILE A 1 277 ? -8.330 5.487 7.118 1.00 98.31 277 ILE A CA 1
ATOM 2262 C C . ILE A 1 277 ? -8.493 4.231 7.975 1.00 98.31 277 ILE A C 1
ATOM 2264 O O . ILE A 1 277 ? -7.673 3.947 8.847 1.00 98.31 277 ILE A O 1
ATOM 2268 N N . GLY A 1 278 ? -9.534 3.457 7.690 1.00 98.31 278 GLY A N 1
ATOM 2269 C CA . GLY A 1 278 ? -9.751 2.127 8.250 1.00 98.31 278 GLY A CA 1
ATOM 2270 C C . GLY A 1 278 ? -9.769 1.075 7.155 1.00 98.31 278 GLY A C 1
ATOM 2271 O O . GLY A 1 278 ? -10.266 1.318 6.054 1.00 98.31 278 GLY A O 1
ATOM 2272 N N . VAL A 1 279 ? -9.255 -0.110 7.460 1.00 98.38 279 VAL A N 1
ATOM 2273 C CA . VAL A 1 279 ? -9.315 -1.283 6.591 1.00 98.38 279 VAL A CA 1
ATOM 2274 C C . VAL A 1 279 ? -9.868 -2.488 7.340 1.00 98.38 279 VAL A C 1
ATOM 2276 O O . VAL A 1 279 ? -9.665 -2.646 8.543 1.00 98.38 279 VAL A O 1
ATOM 2279 N N . ARG A 1 280 ? -10.563 -3.366 6.628 1.00 97.12 280 ARG A N 1
ATOM 2280 C CA . ARG A 1 280 ? -11.008 -4.670 7.129 1.00 97.12 280 ARG A CA 1
ATOM 2281 C C . ARG A 1 280 ? -11.018 -5.675 5.987 1.00 97.12 280 ARG A C 1
ATOM 2283 O O . ARG A 1 280 ? -10.974 -5.282 4.825 1.00 97.12 280 ARG A O 1
ATOM 2290 N N . LEU A 1 281 ? -11.057 -6.960 6.311 1.00 95.62 281 LEU A N 1
ATOM 2291 C CA . LEU A 1 281 ? -11.161 -8.015 5.307 1.00 95.62 281 LEU A CA 1
ATOM 2292 C C . LEU A 1 281 ? -12.579 -8.573 5.285 1.00 95.62 281 LEU A C 1
ATOM 2294 O O . LEU A 1 281 ? -13.146 -8.876 6.334 1.00 95.62 281 LEU A O 1
ATOM 2298 N N . GLU A 1 282 ? -13.119 -8.740 4.084 1.00 91.94 282 GLU A N 1
ATOM 2299 C CA . GLU A 1 282 ? -14.290 -9.572 3.821 1.00 91.94 282 GLU A CA 1
ATOM 2300 C C . GLU A 1 282 ? -13.852 -10.719 2.904 1.00 91.94 282 GLU A C 1
ATOM 2302 O O . GLU A 1 282 ? -13.655 -10.554 1.701 1.00 91.94 282 GLU A O 1
ATOM 2307 N N . GLY A 1 283 ? -13.607 -11.892 3.495 1.00 89.06 283 GLY A N 1
ATOM 2308 C CA . GLY A 1 283 ? -12.910 -12.973 2.798 1.00 89.06 283 GLY A CA 1
ATOM 2309 C C . GLY A 1 283 ? -11.461 -12.582 2.489 1.00 89.06 283 GLY A C 1
ATOM 2310 O O . GLY A 1 283 ? -10.684 -12.320 3.405 1.00 89.06 283 GLY A O 1
ATOM 2311 N N . GLU A 1 284 ? -11.100 -12.549 1.206 1.00 86.69 284 GLU A N 1
ATOM 2312 C CA . GLU A 1 284 ? -9.776 -12.107 0.734 1.00 86.69 284 GLU A CA 1
ATOM 2313 C C . GLU A 1 284 ? -9.762 -10.645 0.252 1.00 86.69 284 GLU A C 1
ATOM 2315 O O . GLU A 1 284 ? -8.701 -10.109 -0.077 1.00 86.69 284 GLU A O 1
ATOM 2320 N N . GLU A 1 285 ? -10.925 -9.989 0.204 1.00 90.69 285 GLU A N 1
ATOM 2321 C CA . GLU A 1 285 ? -11.050 -8.621 -0.291 1.00 90.69 285 GLU A CA 1
ATOM 2322 C C . GLU A 1 285 ? -10.801 -7.603 0.826 1.00 90.69 285 GLU A C 1
ATOM 2324 O O . GLU A 1 285 ? -11.391 -7.675 1.909 1.00 90.69 285 GLU A O 1
ATOM 2329 N N . LEU A 1 286 ? -9.929 -6.628 0.551 1.00 96.12 286 LEU A N 1
ATOM 2330 C CA . LEU A 1 286 ? -9.686 -5.503 1.444 1.00 96.12 286 LEU A CA 1
ATOM 2331 C C . LEU A 1 286 ? -10.772 -4.437 1.270 1.00 96.12 286 LEU A C 1
ATOM 2333 O O . LEU A 1 286 ? -10.809 -3.714 0.274 1.00 96.12 286 LEU A O 1
ATOM 2337 N N . ILE A 1 287 ? -11.608 -4.287 2.290 1.00 97.62 287 ILE A N 1
ATOM 2338 C CA . ILE A 1 287 ? -12.575 -3.200 2.399 1.00 97.62 287 ILE A CA 1
ATOM 2339 C C . ILE A 1 287 ? -11.887 -2.002 3.047 1.00 97.62 287 ILE A C 1
ATOM 2341 O O . ILE A 1 287 ? -11.267 -2.125 4.104 1.00 97.62 287 ILE A O 1
ATOM 2345 N N . VAL A 1 288 ? -12.004 -0.835 2.416 1.00 98.12 288 VAL A N 1
ATOM 2346 C CA . VAL A 1 288 ? -11.310 0.391 2.826 1.00 98.12 288 VAL A CA 1
ATOM 2347 C C . VAL A 1 288 ? -12.317 1.511 3.044 1.00 98.12 288 VAL A C 1
ATOM 2349 O O . VAL A 1 288 ? -13.087 1.846 2.144 1.00 98.12 288 VAL A O 1
ATOM 2352 N N . PHE A 1 289 ? -12.255 2.140 4.213 1.00 98.31 289 PHE A N 1
ATOM 2353 C CA . PHE A 1 289 ? -12.941 3.389 4.507 1.00 98.31 289 PHE A CA 1
ATOM 2354 C C . PHE A 1 289 ? -11.916 4.526 4.603 1.00 98.31 289 PHE A C 1
ATOM 2356 O O . PHE A 1 289 ? -11.072 4.535 5.494 1.00 98.31 289 PHE A O 1
ATOM 2363 N N . ALA A 1 290 ? -11.980 5.479 3.670 1.00 97.75 290 ALA A N 1
ATOM 2364 C CA . ALA A 1 290 ? -11.070 6.624 3.582 1.00 97.75 290 ALA A CA 1
ATOM 2365 C C . ALA A 1 290 ? -11.865 7.900 3.220 1.00 97.75 290 ALA A C 1
ATOM 2367 O O . ALA A 1 290 ? -11.955 8.247 2.039 1.00 97.75 290 ALA A O 1
ATOM 2368 N N . PRO A 1 291 ? -12.477 8.598 4.197 1.00 97.62 291 PRO A N 1
ATOM 2369 C CA . PRO A 1 291 ? -13.412 9.710 3.969 1.00 97.62 291 PRO A CA 1
ATOM 2370 C C . PRO A 1 291 ? -12.805 10.902 3.217 1.00 97.62 291 PRO A C 1
ATOM 2372 O O . PRO A 1 291 ? -13.533 11.660 2.579 1.00 97.62 291 PRO A O 1
ATOM 2375 N N . TYR A 1 292 ? -11.479 11.048 3.242 1.00 97.00 292 TYR A N 1
ATOM 2376 C CA . TYR A 1 292 ? -10.743 12.098 2.525 1.00 97.00 292 TYR A CA 1
ATOM 2377 C C . TYR A 1 292 ? -10.014 11.581 1.271 1.00 97.00 292 TYR A C 1
ATOM 2379 O O . TYR A 1 292 ? -9.241 12.310 0.648 1.00 97.00 292 TYR A O 1
ATOM 2387 N N . GLY A 1 293 ? -10.261 10.325 0.883 1.00 96.44 293 GLY A N 1
ATOM 2388 C CA . GLY A 1 293 ? -9.516 9.619 -0.157 1.00 96.44 293 GLY A CA 1
ATOM 2389 C C . GLY A 1 293 ? -8.101 9.220 0.282 1.00 96.44 293 GLY A C 1
ATOM 2390 O O . GLY A 1 293 ? -7.639 9.557 1.366 1.00 96.44 293 GLY A O 1
ATOM 2391 N N . MET A 1 294 ? -7.387 8.491 -0.581 1.00 96.75 294 MET A N 1
ATOM 2392 C CA . MET A 1 294 ? -6.040 7.975 -0.279 1.00 96.75 294 MET A CA 1
ATOM 2393 C C . MET A 1 294 ? -4.907 8.779 -0.935 1.00 96.75 294 MET A C 1
ATOM 2395 O O . MET A 1 294 ? -3.743 8.399 -0.868 1.00 96.75 294 MET A O 1
ATOM 2399 N N . ASN A 1 295 ? -5.217 9.905 -1.581 1.00 94.88 295 ASN A N 1
ATOM 2400 C CA . ASN A 1 295 ? -4.196 10.705 -2.261 1.00 94.88 295 ASN A CA 1
ATOM 2401 C C . ASN A 1 295 ? -3.176 11.306 -1.286 1.00 94.88 295 ASN A C 1
ATOM 2403 O O . ASN A 1 295 ? -1.986 11.265 -1.580 1.00 94.88 295 ASN A O 1
ATOM 2407 N N . ASP A 1 296 ? -3.617 11.833 -0.142 1.00 95.88 296 ASP A N 1
ATOM 2408 C CA . ASP A 1 296 ? -2.701 12.384 0.866 1.00 95.88 296 ASP A CA 1
ATOM 2409 C C . ASP A 1 296 ? -1.816 11.286 1.465 1.00 95.88 296 ASP A C 1
ATOM 2411 O O . ASP A 1 296 ? -0.609 11.471 1.606 1.00 95.88 296 ASP A O 1
ATOM 2415 N N . LEU A 1 297 ? -2.397 10.106 1.710 1.00 96.25 297 LEU A N 1
ATOM 2416 C CA . LEU A 1 297 ? -1.679 8.909 2.140 1.00 96.25 297 LEU A CA 1
ATOM 2417 C C . LEU A 1 297 ? -0.549 8.550 1.160 1.00 96.25 297 LEU A C 1
ATOM 2419 O O . LEU A 1 297 ? 0.608 8.476 1.569 1.00 96.25 297 LEU A O 1
ATOM 2423 N N . PHE A 1 298 ? -0.863 8.387 -0.131 1.00 93.62 298 PHE A N 1
ATOM 2424 C CA . PHE A 1 298 ? 0.120 7.980 -1.142 1.00 93.62 298 PHE A CA 1
ATOM 2425 C C . PHE A 1 298 ? 1.123 9.072 -1.525 1.00 93.62 298 PHE A C 1
ATOM 2427 O O . PHE A 1 298 ? 2.209 8.751 -1.990 1.00 93.62 298 PHE A O 1
ATOM 2434 N N . LYS A 1 299 ? 0.789 10.354 -1.343 1.00 91.94 299 LYS A N 1
ATOM 2435 C CA . LYS A 1 299 ? 1.725 11.467 -1.573 1.00 91.94 299 LYS A CA 1
ATOM 2436 C C . LYS A 1 299 ? 2.618 11.766 -0.368 1.00 91.94 299 LYS A C 1
ATOM 2438 O O . LYS A 1 299 ? 3.449 12.664 -0.456 1.00 91.94 299 LYS A O 1
ATOM 2443 N N . GLY A 1 300 ? 2.415 11.089 0.764 1.00 93.19 300 GLY A N 1
ATOM 2444 C CA . GLY A 1 300 ? 3.115 11.430 2.000 1.00 93.19 300 GLY A CA 1
ATOM 2445 C C . GLY A 1 300 ? 2.747 12.820 2.531 1.00 93.19 300 GLY A C 1
ATOM 2446 O O . GLY A 1 300 ? 3.596 13.508 3.093 1.00 93.19 300 GLY A O 1
ATOM 2447 N N . ILE A 1 301 ? 1.502 13.263 2.327 1.00 95.31 301 ILE A N 1
ATOM 2448 C CA . ILE A 1 301 ? 1.011 14.555 2.812 1.00 95.31 301 ILE A CA 1
ATOM 2449 C C . ILE A 1 301 ? 0.397 14.372 4.197 1.00 95.31 301 ILE A C 1
ATOM 2451 O O . ILE A 1 301 ? -0.547 13.607 4.391 1.00 95.31 301 ILE A O 1
ATOM 2455 N N . VAL A 1 302 ? 0.886 15.147 5.158 1.00 96.81 302 VAL A N 1
ATOM 2456 C CA . VAL A 1 302 ? 0.306 15.254 6.495 1.00 96.81 302 VAL A CA 1
ATOM 2457 C C . VAL A 1 302 ? -0.514 16.538 6.542 1.00 96.81 302 VAL A C 1
ATOM 2459 O O . VAL A 1 302 ? 0.035 17.626 6.707 1.00 96.81 302 VAL A O 1
ATOM 2462 N N . CYS A 1 303 ? -1.829 16.417 6.345 1.00 97.12 303 CYS A N 1
ATOM 2463 C CA . CYS A 1 303 ? -2.775 17.534 6.373 1.00 97.12 303 CYS A CA 1
ATOM 2464 C C . CYS A 1 303 ? -3.669 17.451 7.625 1.00 97.12 303 CYS A C 1
ATOM 2466 O O . CYS A 1 303 ? -4.191 16.368 7.911 1.00 97.12 303 CYS A O 1
ATOM 2468 N N . PRO A 1 304 ? -3.854 18.545 8.392 1.00 97.38 304 PRO A N 1
ATOM 2469 C CA . PRO A 1 304 ? -4.657 18.518 9.612 1.00 97.38 304 PRO A CA 1
ATOM 2470 C C . PRO A 1 304 ? -6.134 18.243 9.313 1.00 97.38 304 PRO A C 1
ATOM 2472 O O . PRO A 1 304 ? -6.733 18.876 8.442 1.00 97.38 304 PRO A O 1
ATOM 2475 N N . ASN A 1 305 ? -6.746 17.355 10.096 1.00 95.94 305 ASN A N 1
ATOM 2476 C CA . ASN A 1 305 ? -8.197 17.217 10.146 1.00 95.94 305 ASN A CA 1
ATOM 2477 C C . ASN A 1 305 ? -8.749 18.050 11.308 1.00 95.94 305 ASN A C 1
ATOM 2479 O O . ASN A 1 305 ? -8.613 17.696 12.477 1.00 95.94 305 ASN A O 1
ATOM 2483 N N . ARG A 1 306 ? -9.391 19.172 10.984 1.00 93.88 306 ARG A N 1
ATOM 2484 C CA . ARG A 1 306 ? -9.831 20.167 11.976 1.00 93.88 306 ARG A CA 1
ATOM 2485 C C . ARG A 1 306 ? -11.185 19.852 12.624 1.00 93.88 306 ARG A C 1
ATOM 2487 O O . ARG A 1 306 ? -11.712 20.697 13.341 1.00 93.88 306 ARG A O 1
ATOM 2494 N N . LEU A 1 307 ? -11.777 18.684 12.357 1.00 90.19 307 LEU A N 1
ATOM 2495 C CA . LEU A 1 307 ? -13.089 18.329 12.910 1.00 90.19 307 LEU A CA 1
ATOM 2496 C C . LEU A 1 307 ? -13.051 18.139 14.433 1.00 90.19 307 LEU A C 1
ATOM 2498 O O . LEU A 1 307 ? -13.924 18.645 15.140 1.00 90.19 307 LEU A O 1
ATOM 2502 N N . MET A 1 308 ? -12.045 17.425 14.946 1.00 87.56 308 MET A N 1
ATOM 2503 C CA . MET A 1 308 ? -11.986 17.049 16.363 1.00 87.56 308 MET A CA 1
ATOM 2504 C C . MET A 1 308 ? -10.809 17.641 17.120 1.00 87.56 308 MET A C 1
ATOM 2506 O O . MET A 1 308 ? -11.001 18.119 18.241 1.00 87.56 308 MET A O 1
ATOM 2510 N N . ILE A 1 309 ? -9.614 17.592 16.544 1.00 88.69 309 ILE A N 1
ATOM 2511 C CA . ILE A 1 309 ? -8.402 18.025 17.235 1.00 88.69 309 ILE A CA 1
ATOM 2512 C C . ILE A 1 309 ? -8.231 19.545 17.175 1.00 88.69 309 ILE A C 1
ATOM 2514 O O . ILE A 1 309 ? -8.881 20.221 16.379 1.00 88.69 309 ILE A O 1
ATOM 2518 N N . ASP A 1 310 ? -7.350 20.078 18.018 1.00 90.69 310 ASP A N 1
ATOM 2519 C CA . ASP A 1 310 ? -6.897 21.466 17.958 1.00 90.69 310 ASP A CA 1
ATOM 2520 C C . ASP A 1 310 ? -5.483 21.581 17.360 1.00 90.69 310 ASP A C 1
ATOM 2522 O O . ASP A 1 310 ? -4.804 20.587 17.066 1.00 90.69 310 ASP A O 1
ATOM 2526 N N . GLU A 1 311 ? -5.038 22.826 17.189 1.00 93.69 311 GLU A N 1
ATOM 2527 C CA . GLU A 1 311 ? -3.720 23.151 16.648 1.00 93.69 311 GLU A CA 1
ATOM 2528 C C . GLU A 1 311 ? -2.577 22.551 17.476 1.00 93.69 311 GLU A C 1
ATOM 2530 O O . GLU A 1 311 ? -1.577 22.089 16.918 1.00 93.69 311 GLU A O 1
ATOM 2535 N N . ALA A 1 312 ? -2.713 22.526 18.803 1.00 92.75 312 ALA A N 1
ATOM 2536 C CA . ALA A 1 312 ? -1.672 22.032 19.694 1.00 92.75 312 ALA A CA 1
ATOM 2537 C C . ALA A 1 312 ? -1.495 20.514 19.545 1.00 92.75 312 ALA A C 1
ATOM 2539 O O . ALA A 1 312 ? -0.364 20.032 19.421 1.00 92.75 312 ALA A O 1
ATOM 2540 N N . VAL A 1 313 ? -2.595 19.759 19.487 1.00 91.12 313 VAL A N 1
ATOM 2541 C CA . VAL A 1 313 ? -2.596 18.307 19.255 1.00 91.12 313 VAL A CA 1
ATOM 2542 C C . VAL A 1 313 ? -1.961 17.976 17.905 1.00 91.12 313 VAL A C 1
ATOM 2544 O O . VAL A 1 313 ? -1.086 17.104 17.836 1.00 91.12 313 VAL A O 1
ATOM 2547 N N . TYR A 1 314 ? -2.336 18.695 16.843 1.00 95.12 314 TYR A N 1
ATOM 2548 C CA . TYR A 1 314 ? -1.745 18.500 15.518 1.00 95.12 314 TYR A CA 1
ATOM 2549 C C . TYR A 1 314 ? -0.240 18.780 15.514 1.00 95.12 314 TYR A C 1
ATOM 2551 O O . TYR A 1 314 ? 0.550 17.924 15.109 1.00 95.12 314 TYR A O 1
ATOM 2559 N N . ASN A 1 315 ? 0.174 19.943 16.020 1.00 95.06 315 ASN A N 1
ATOM 2560 C CA . ASN A 1 315 ? 1.577 20.352 16.036 1.00 95.06 315 ASN A CA 1
ATOM 2561 C C . ASN A 1 315 ? 2.446 19.394 16.862 1.00 95.06 315 ASN A C 1
ATOM 2563 O O . ASN A 1 315 ? 3.557 19.059 16.444 1.00 95.06 315 ASN A O 1
ATOM 2567 N N . ASN A 1 316 ? 1.932 18.878 17.982 1.00 94.06 316 ASN A N 1
ATOM 2568 C CA . ASN A 1 316 ? 2.615 17.856 18.776 1.00 94.06 316 ASN A CA 1
ATOM 2569 C C . ASN A 1 316 ? 2.811 16.549 17.992 1.00 94.06 316 ASN A C 1
ATOM 2571 O O . ASN A 1 316 ? 3.888 15.947 18.054 1.00 94.06 316 ASN A O 1
ATOM 2575 N N . LYS A 1 317 ? 1.801 16.109 17.228 1.00 92.94 317 LYS A N 1
ATOM 2576 C CA . LYS A 1 317 ? 1.899 14.913 16.375 1.00 92.94 317 LYS A CA 1
ATOM 2577 C C . LYS A 1 317 ? 2.895 15.128 15.229 1.00 92.94 317 LYS A C 1
ATOM 2579 O O . LYS A 1 317 ? 3.793 14.305 15.050 1.00 92.94 317 LYS A O 1
ATOM 2584 N N . VAL A 1 318 ? 2.826 16.269 14.542 1.00 94.81 318 VAL A N 1
ATOM 2585 C CA . VAL A 1 318 ? 3.784 16.663 13.492 1.00 94.81 318 VAL A CA 1
ATOM 2586 C C . VAL A 1 318 ? 5.216 16.702 14.025 1.00 94.81 318 VAL A C 1
ATOM 2588 O O . VAL A 1 318 ? 6.120 16.172 13.384 1.00 94.81 318 VAL A O 1
ATOM 2591 N N . ALA A 1 319 ? 5.446 17.270 15.211 1.00 95.62 319 ALA A N 1
ATOM 2592 C CA . ALA A 1 319 ? 6.775 17.333 15.818 1.00 95.62 319 ALA A CA 1
ATOM 2593 C C . ALA A 1 319 ? 7.360 15.943 16.128 1.00 95.62 319 ALA A C 1
ATOM 2595 O O . ALA A 1 319 ? 8.574 15.755 16.035 1.00 95.62 319 ALA A O 1
ATOM 2596 N N . LYS A 1 320 ? 6.518 14.961 16.484 1.00 93.81 320 LYS A N 1
ATOM 2597 C CA . LYS A 1 320 ? 6.942 13.563 16.665 1.00 93.81 320 LYS A CA 1
ATOM 2598 C C . LYS A 1 320 ? 7.281 12.905 15.327 1.00 93.81 320 LYS A C 1
ATOM 2600 O O . LYS A 1 320 ? 8.329 12.273 15.220 1.00 93.81 320 LYS A O 1
ATOM 2605 N N . TRP A 1 321 ? 6.427 13.061 14.317 1.00 94.94 321 TRP A N 1
ATOM 2606 C CA . TRP A 1 321 ? 6.603 12.412 13.014 1.00 94.94 321 TRP A CA 1
ATOM 2607 C C . TRP A 1 321 ? 7.747 12.993 12.191 1.00 94.94 321 TRP A C 1
ATOM 2609 O O . TRP A 1 321 ? 8.507 12.219 11.618 1.00 94.94 321 TRP A O 1
ATOM 2619 N N . LYS A 1 322 ? 7.974 14.311 12.237 1.00 94.62 322 LYS A N 1
ATOM 2620 C CA . LYS A 1 322 ? 9.115 14.958 11.567 1.00 94.62 322 LYS A CA 1
ATOM 2621 C C . LYS A 1 322 ? 10.472 14.380 11.963 1.00 94.62 322 LYS A C 1
ATOM 2623 O O . LYS A 1 322 ? 11.403 14.449 11.178 1.00 94.62 322 LYS A O 1
ATOM 2628 N N . LYS A 1 323 ? 10.594 13.808 13.167 1.00 94.75 323 LYS A N 1
ATOM 2629 C CA . LYS A 1 323 ? 11.831 13.155 13.629 1.00 94.75 323 LYS A CA 1
ATOM 2630 C C . LYS A 1 323 ? 12.083 11.790 12.978 1.00 94.75 323 LYS A C 1
ATOM 2632 O O . LYS A 1 323 ? 13.199 11.295 13.063 1.00 94.75 323 LYS A O 1
ATOM 2637 N N . ARG A 1 324 ? 11.047 11.155 12.422 1.00 93.69 324 ARG A N 1
ATOM 2638 C CA . ARG A 1 324 ? 11.084 9.801 11.837 1.00 93.69 324 ARG A CA 1
ATOM 2639 C C . ARG A 1 324 ? 10.982 9.839 10.309 1.00 93.69 324 ARG A C 1
ATOM 2641 O O . ARG A 1 324 ? 11.653 9.069 9.630 1.00 93.69 324 ARG A O 1
ATOM 2648 N N . TRP A 1 325 ? 10.176 10.764 9.793 1.00 95.12 325 TRP A N 1
ATOM 2649 C CA . TRP A 1 325 ? 9.934 10.969 8.370 1.00 95.12 325 TRP A CA 1
ATOM 2650 C C . TRP A 1 325 ? 10.075 12.456 8.029 1.00 95.12 325 TRP A C 1
ATOM 2652 O O . TRP A 1 325 ? 9.091 13.194 7.971 1.00 95.12 325 TRP A O 1
ATOM 2662 N N . GLU A 1 326 ? 11.304 12.931 7.864 1.00 92.69 326 GLU A N 1
ATOM 2663 C CA . GLU A 1 326 ? 11.569 14.327 7.484 1.00 92.69 326 GLU A CA 1
ATOM 2664 C C . GLU A 1 326 ? 11.123 14.642 6.047 1.00 92.69 326 GLU A C 1
ATOM 2666 O O . GLU A 1 326 ? 10.869 15.798 5.715 1.00 92.69 326 GLU A O 1
ATOM 2671 N N . GLU A 1 327 ? 10.977 13.601 5.229 1.00 90.38 327 GLU A N 1
ATOM 2672 C CA . GLU A 1 327 ? 10.694 13.646 3.796 1.00 90.38 327 GLU A CA 1
ATOM 2673 C C . GLU A 1 327 ? 9.213 13.911 3.467 1.00 90.38 327 GLU A C 1
ATOM 2675 O O . GLU A 1 327 ? 8.882 14.214 2.322 1.00 90.38 327 GLU A O 1
ATOM 2680 N N . LEU A 1 328 ? 8.313 13.794 4.451 1.00 92.62 328 LEU A N 1
ATOM 2681 C CA . LEU A 1 328 ? 6.874 14.003 4.257 1.00 92.62 328 LEU A CA 1
ATOM 2682 C C . LEU A 1 328 ? 6.513 15.490 4.110 1.00 92.62 328 LEU A C 1
ATOM 2684 O O . LEU A 1 328 ? 7.158 16.386 4.661 1.00 92.62 328 LEU A O 1
ATOM 2688 N N . ASP A 1 329 ? 5.404 15.756 3.423 1.00 94.19 329 ASP A N 1
ATOM 2689 C CA . ASP A 1 329 ? 4.866 17.101 3.218 1.00 94.19 329 ASP A CA 1
ATOM 2690 C C . ASP A 1 329 ? 3.898 17.476 4.348 1.00 94.19 329 ASP A C 1
ATOM 2692 O O . ASP A 1 329 ? 2.704 17.166 4.328 1.00 94.19 329 ASP A O 1
ATOM 2696 N N . TYR A 1 330 ? 4.430 18.152 5.365 1.00 96.62 330 TYR A N 1
ATOM 2697 C CA . TYR A 1 330 ? 3.667 18.606 6.526 1.00 96.62 330 TYR A CA 1
ATOM 2698 C C . TYR A 1 330 ? 2.977 19.945 6.265 1.00 96.62 330 TYR A C 1
ATOM 2700 O O . TYR A 1 330 ? 3.623 21.000 6.245 1.00 96.62 330 TYR A O 1
ATOM 2708 N N . LYS A 1 331 ? 1.646 19.934 6.157 1.00 97.19 331 LYS A N 1
ATOM 2709 C CA . LYS A 1 331 ? 0.849 21.162 6.059 1.00 97.19 331 LYS A CA 1
ATOM 2710 C C . LYS A 1 331 ? 0.777 21.875 7.405 1.00 97.19 331 LYS A C 1
ATOM 2712 O O . LYS A 1 331 ? 0.823 21.251 8.464 1.00 97.19 331 LYS A O 1
ATOM 2717 N N . LYS A 1 332 ? 0.686 23.204 7.356 1.00 93.56 332 LYS A N 1
ATOM 2718 C CA . LYS A 1 332 ? 0.420 24.029 8.543 1.00 93.56 332 LYS A CA 1
ATOM 2719 C C . LYS A 1 332 ? -1.023 23.824 9.009 1.00 93.56 332 LYS A C 1
ATOM 2721 O O . LYS A 1 332 ? -1.839 23.334 8.225 1.00 93.56 332 LYS A O 1
ATOM 2726 N N . TRP A 1 333 ? -1.279 24.183 10.270 1.00 92.81 333 TRP A N 1
ATOM 2727 C CA . TRP A 1 333 ? -2.600 24.104 10.884 1.00 92.81 333 TRP A CA 1
ATOM 2728 C C . TRP A 1 333 ? -3.680 24.763 10.047 1.00 92.81 333 TRP A C 1
ATOM 2730 O O . TRP A 1 333 ? -3.442 25.776 9.351 1.00 92.81 333 TRP A O 1
#

InterPro domains:
  IPR000086 NUDIX hydrolase domain [PF00293] (20-70)
  IPR000086 NUDIX hydrolase domain [PS51462] (12-138)
  IPR009267 Putative nucleotidyltransferase [PF06042] (169-329)
  IPR009267 Putative nucleotidyltransferase [PTHR39166] (155-329)
  IPR014078 Nucleoside triphosphatase YtkD [cd04665] (19-135)
  IPR015797 NUDIX hydrolase-like domain superfamily [SSF55811] (19-116)
  IPR020084 NUDIX hydrolase, conserved site [PS00893] (45-66)

Secondary structure (DSSP, 8-state):
-EEEEE-TTSS-GGGEEEEEEEEEETTEEEEEEETT-SSBB-S--BPPTT--HHHHHHHHHHHHH-EEEEEEEEEEEEEEEETTEEEEEEEEEEEEEEE-S---TTEEEEEEESS--SSBSSHHHHHHHHHHHHHHHTTSSTT--HHHHHHHHHHHHHH-HHHHHHHHHHGGG--TT-EEETHHHHHHHHHHHTT--TTTT--EEEEEE--S---HHHHHHHHHHHHHHTTTSSSEEEEEETTTHHHHHHHHHS---PPPSSHHHHHTTSSBTTT--EEEEETTEEEEE-TT-SHHHHTTEE-B-TTT--HHHHHHHHHHHTTT-TTSEE---

Organism: NCBI:txid1255619

Sequence (333 aa):
MKLKTYDLGKISDEQLIIAMIVAKYKGRNVYVRHKDRTTFEIPGGHREPNETIEECAKRELMEETGAIKFTIKPLFILGVEKEGLEDYGQVFMAEIEEFSDKLEYEMEEVVFLDGEPMKYTYPDIQAEIIKRLKQDTEVFGVNQPLQKQIKVLQYILEKNHSLYQIIKEVSKYNLPNYYVGGGAITQTVWNYLLNKPLNHGISDVDIVYYDTDLSEEKESNIINTVKNNFTLNEYDIDVANESRVHLWYEEAFGKKINAYKSVEEAISTWPTTATSIGVRLEGEELIVFAPYGMNDLFKGIVCPNRLMIDEAVYNNKVAKWKKRWEELDYKKW

Radius of gyration: 24.86 Å; Cα contacts (8 Å, |Δi|>4): 599; chains: 1; bounding box: 58×52×70 Å

Foldseek 3Di:
DDKDWAAPPPDDQVQAFKEFEQEAEPLFTKWFDFPVDPAIGTFMDTDDPPDTLVRRNVVRCCQGFQFDDKDKDWDIKMWDDDPNDTGIHTYMYMYGHDGDPDHHPGTDDMDTHNDDDPHHPDVVVVVVVVVVVLVVVLCQQAPDPQVSNQVNLLVLQVVVVLNVVLLVVVQVVPAAQKFWFFPLSLQLLVCVSVVHDSCFPAAAIEIEGADPPLDPVVQVVVVCVSCVVCVPGRYHYHYDHQQNCQVCVCVVPVDHDDGDPHVLSVLLQDFFQQRSKTWHDDDPGIDIRRPSDNNCSSNLEGHGRPRHDDQVVNVVVVVSVCVRCVPGHYDHD

Nearest PDB structures (foldseek):
  4jzu-assembly1_A  TM=8.462E-01  e=1.971E-10  Bacillus subtilis subsp. subtilis str. 168
  4jzs-assembly1_A  TM=8.477E-01  e=5.573E-10  Bacillus subtilis subsp. subtilis str. 168
  6nci-assembly1_B  TM=7.250E-01  e=4.368E-07  Bacillus cereus ATCC 14579
  6m6y-assembly1_A  TM=3.563E-01  e=3.711E-06  Mycolicibacterium smegmatis MC2 155
  5ggc-assembly1_A  TM=3.454E-01  e=5.038E-06  Mycolicibacterium smegmatis MC2 155

Solvent-accessible surface area (backbone atoms only — not comparable to full-atom values): 18255 Å² total; per-residue (Å²): 123,48,80,47,78,44,62,73,82,77,62,60,67,91,60,41,50,32,21,39,33,54,33,29,45,94,88,18,37,40,33,28,25,43,64,95,50,98,33,34,40,60,35,51,46,66,52,58,91,94,56,53,57,68,53,32,38,52,50,30,39,27,40,55,62,9,45,75,38,68,51,76,45,82,66,36,31,42,36,47,34,50,99,89,45,70,51,35,27,39,35,29,43,29,48,43,79,40,66,53,100,53,62,43,90,63,48,65,47,70,47,77,32,93,63,81,75,96,45,56,70,54,56,69,61,50,51,51,50,54,50,51,53,47,56,59,56,64,44,62,35,46,92,45,59,68,73,52,26,48,54,41,50,48,57,55,42,63,70,32,55,73,62,38,48,48,51,58,55,57,54,73,67,73,63,49,66,51,29,42,21,32,64,32,58,40,41,31,50,43,18,56,76,68,74,44,62,49,68,58,90,52,60,44,39,40,38,39,22,38,49,93,71,76,50,67,67,60,54,50,51,49,40,51,58,55,47,66,76,45,74,85,57,92,49,48,74,43,65,47,50,43,46,48,45,42,78,49,40,32,82,77,69,76,46,86,56,73,66,44,91,40,38,68,58,51,40,66,35,33,62,23,42,32,35,16,33,31,35,39,51,61,87,90,46,75,45,74,50,43,86,70,46,59,45,39,41,54,67,36,32,47,38,69,27,74,81,64,49,55,64,67,61,49,51,55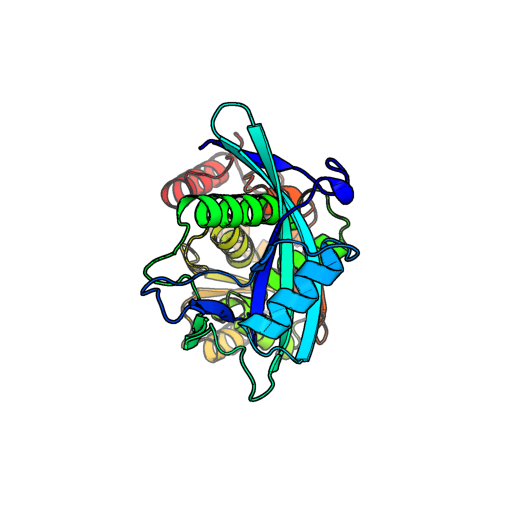,50,50,62,58,44,46,77,78,47,71,87,47,49,71,55,73,124

pLDDT: mean 91.21, std 7.77, range [45.5, 98.38]

=== Feature glossary ===
Feature key, reading from the visual/contextual features back to the raw sequence:

Rendered structure images. Structure images are PyMOL renders from six orthogonal camera directions. Cartoon representation draws helices as coils and strands as arrows; sticks shows the backbone as bonds; surface shows the solvent-excluded envelope. Rainbow coloring maps sequence position to hue (blue→red, N→C); chain coloring assigns a distinct color per polypeptide.

Contact-map, Ramachandran, and PAE plots. Three diagnostic plots accompany the record. The Cα contact map visualizes the tertiary structure as a 2D adjacency matrix (8 Å cutoff, sequence-local contacts suppressed). The Ramachandran plot shows the distribution of backbone (φ, ψ) torsions, with points in the α and β basins reflecting secondary structure content. The PAE plot shows AlphaFold's inter-residue confidence as a color matrix.

InterPro / GO / CATH / organism. The annotation block draws on four external resources. InterPro: which protein families and domains the sequence belongs to. GO: standardized terms for what the protein does, what process it participates in, and where in the cell it acts. CATH: which structural fold it has in the CATH hierarchy. Organism: the species of origin.

Nearest PDB structures. Structural nearest neighbors (via Foldseek easy-search vs the PDB). Reported per hit: target PDB id, E-value, and alignment TM-score. A TM-score above ~0.5 is the conventional threshold for 'same fold'.

Predicted aligned error. Predicted aligned error is AlphaFold's pairwise confidence. Unlike pLDDT (per-residue), PAE is per-residue-pair and captures whether two parts of the structure are correctly placed relative to each other. Units are ångströms of expected positional error.

Solvent-accessible surface area. SASA measures how much of the protein is reachable by solvent. It is computed by rolling a water-sized probe over the atomic surface and summing the exposed area (Å²). Per-residue SASA distinguishes core (buried, low SASA) from surface (exposed, high SASA) residues; total SASA is a whole-molecule size measure.

B-factor. Crystallographic B-factors measure how much each atom's electron density is smeared out, in Å². They rise in mobile loops and surface residues and fall in the buried interior. In AlphaFold models this column is repurposed to hold pLDDT instead.

pLDDT. For AlphaFold models, the B-factor field carries pLDDT — the model's own estimate of local accuracy on a 0–100 scale. Regions with pLDDT<50 should be treated as essentially unmodeled; they often correspond to intrinsically disordered segments.

Backbone torsions (φ/ψ). φ (phi) and ψ (psi) are the two rotatable backbone dihedrals per residue: φ is the C(i-1)–N–Cα–C torsion, ψ is the N–Cα–C–N(i+1) torsion, both in degrees on (−180°, 180°]. α-helical residues cluster near (−60°, −45°); β-strand residues near (−120°, +130°). A Ramachandran plot is simply a scatter of (φ, ψ) for every residue.

Radius of gyration, Cα contacts, bounding box. Radius of gyration (Rg) is the root-mean-square distance of Cα atoms from their centroid — a single number for overall size and compactness. A globular domain of N residues has Rg ≈ 2.2·N^0.38 Å; an extended or disordered chain has a much larger Rg. The Cα contact count is the number of residue pairs whose Cα atoms are within 8 Å and are more than four positions apart in sequence — a standard proxy for tertiary packing density. The bounding box is the smallest axis-aligned box enclosing all Cα atoms.

Secondary structure (3-state, P-SEA). Three-state secondary structure (P-SEA) collapses the eight DSSP classes into helix (a), strand (b), and coil (c). P-SEA assigns these from Cα geometry alone — distances and angles — without requiring backbone oxygens, so it works on any Cα trace.

Secondary structure (8-state, DSSP). Secondary structure is the local, repeating backbone conformation. DSSP classifies it into eight states by reading the hydrogen-bond network: three helix types (H, G, I), two β types (E, B), two non-regular types (T, S), and unstructured coil (-).

Foldseek 3Di. The Foldseek 3Di string encodes local tertiary geometry as a 20-letter alphabet — one character per residue — derived from the relative positions of nearby Cα atoms. Unlike the amino-acid sequence, 3Di is a direct function of the 3D structure, so two proteins with the same fold have similar 3Di strings even at low sequence identity.

mmCIF coordinates. Structure coordinates are given as an mmCIF _atom_site loop: one row per atom with element, residue name, chain id, sequence number, and x/y/z position in Å. Only the four main-chain atoms per residue are included here; side chains are omitted to keep the record compact.

Sequence. This is the polypeptide sequence — one letter per residue, N-terminus first. Length ranges from a few dozen residues for small domains to over a thousand for large multi-domain proteins.